Protein AF-A0A0D2KJ34-F1 (afdb_monomer_lite)

Foldseek 3Di:
DAEAEAELDAPVNLVVCCVPDDPQCNVQSVVQVVCQLVQPFDADKDWDPPPATKIKGKGKDKFKFKDWDLDFQAQCHADPVRHHSKDKDWPCVLVPVPPNTTMMIIIWMWMKMWMARDLQGIYIYIYTYQSRCVVPPLTLDPVVQVVCCVVVVFRADVLLVRPHTPVVCPSGSVVVSVSSVVSVVVVRVVRVVVVVVSNVVSVVVVVVVVVVVVVVPDDDDD

Secondary structure (DSSP, 8-state):
-EEEEEES--HHHHHHHHHH--HHHHHHHHHHHHHHHTT--EEEEEEE-SSS-EEEEEEEEEEEEEEE-SS------B-TTS-BSS-EEE-GGG-TT-SS--EEEEEEEEEEEEEESSSSSEEEEEEE--GGGTT-TT---HHHHHHHHHHHSS-B-GGGTT-SBGGG----HHHHHHHHHHHHHHHHHHHHHHHHHHHHHHHHHHHHHHHHHHHSS-----

Organism: NCBI:txid1442371

Sequence (222 aa):
MSARFVTDPDGLVFHALIGTASRLQAYALRNLLYRHLTTQTFIGVSFALAGYGMFELAFHLPYYAWRDAEAQIEDPRRDFNGRPMRQSHDVSFLNWQNDGQRSFIYQAQNSCVVAGTDIWRWVGYCFVESYFDRDNEARETVMAHIKDGQEGGISLDPCTYGRYSLEDNIKDPREWFLLVFQCRLYQIQGEWRQVVNKVVQSVRDYEVPVRYNLKGGTRFGP

Structure (mmCIF, N/CA/C/O backbone):
data_AF-A0A0D2KJ34-F1
#
_entry.id   AF-A0A0D2KJ34-F1
#
loop_
_atom_site.group_PDB
_atom_site.id
_atom_site.type_symbol
_atom_site.label_atom_id
_atom_site.label_alt_id
_atom_site.label_comp_id
_atom_site.label_asym_id
_atom_site.label_entity_id
_atom_site.label_seq_id
_atom_site.pdbx_PDB_ins_code
_atom_site.Cartn_x
_atom_site.Cartn_y
_atom_site.Cartn_z
_atom_site.occupancy
_atom_site.B_iso_or_equiv
_atom_site.auth_seq_id
_atom_site.auth_comp_id
_atom_site.auth_asym_id
_atom_site.auth_atom_id
_atom_site.pdbx_PDB_model_num
ATOM 1 N N . MET A 1 1 ? 18.836 0.368 -13.165 1.00 63.75 1 MET A N 1
ATOM 2 C CA . MET A 1 1 ? 17.612 0.178 -12.363 1.00 63.75 1 MET A CA 1
ATOM 3 C C . MET A 1 1 ? 17.171 1.529 -11.822 1.00 63.75 1 MET A C 1
ATOM 5 O O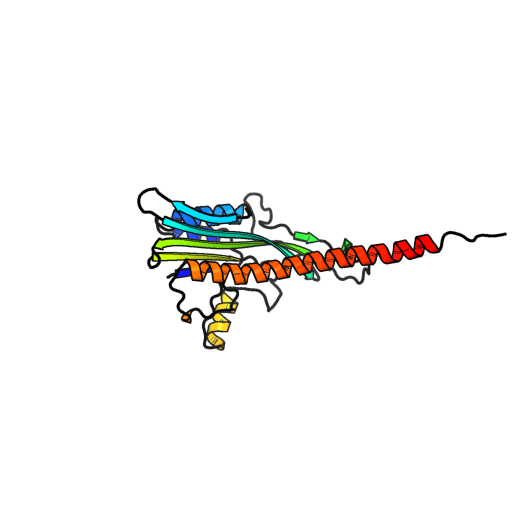 . MET A 1 1 ? 18.017 2.282 -11.362 1.00 63.75 1 MET A O 1
ATOM 9 N N . SER A 1 2 ? 15.881 1.849 -11.907 1.00 74.88 2 SER A N 1
ATOM 10 C CA . SER A 1 2 ? 15.272 2.961 -11.167 1.00 74.88 2 SER A CA 1
ATOM 11 C C . SER A 1 2 ? 13.960 2.442 -10.587 1.00 74.88 2 SER A C 1
ATOM 13 O O . SER A 1 2 ? 13.043 2.112 -11.340 1.00 74.88 2 SER A O 1
ATOM 15 N N . ALA A 1 3 ? 13.910 2.287 -9.265 1.00 80.56 3 ALA A N 1
ATOM 16 C CA . ALA A 1 3 ? 12.690 1.989 -8.530 1.00 80.56 3 ALA A CA 1
ATOM 17 C C . ALA A 1 3 ? 12.136 3.298 -7.963 1.00 80.56 3 ALA A C 1
ATOM 19 O O . ALA A 1 3 ? 12.892 4.130 -7.460 1.00 80.56 3 ALA A O 1
ATOM 20 N N . ARG A 1 4 ? 10.827 3.506 -8.087 1.00 90.44 4 ARG A N 1
ATOM 21 C CA . ARG A 1 4 ? 10.136 4.692 -7.582 1.00 90.44 4 ARG A CA 1
ATOM 22 C C . ARG A 1 4 ? 9.161 4.278 -6.501 1.00 90.44 4 ARG A C 1
ATOM 24 O O . ARG A 1 4 ? 8.192 3.579 -6.783 1.00 90.44 4 ARG A O 1
ATOM 31 N N . PHE A 1 5 ? 9.423 4.739 -5.291 1.00 93.50 5 PHE A N 1
ATOM 32 C CA . PHE A 1 5 ? 8.548 4.552 -4.150 1.00 93.50 5 PHE A CA 1
ATOM 33 C C . PHE A 1 5 ? 7.705 5.804 -3.923 1.00 93.50 5 PHE A C 1
ATOM 35 O O . PHE A 1 5 ? 8.227 6.919 -3.972 1.00 93.50 5 PHE A O 1
ATOM 42 N N . VAL A 1 6 ? 6.405 5.619 -3.714 1.00 95.06 6 VAL A N 1
ATOM 43 C CA . VAL A 1 6 ? 5.444 6.708 -3.553 1.00 95.06 6 VAL A CA 1
ATOM 44 C C . VAL A 1 6 ? 4.440 6.348 -2.465 1.00 95.06 6 VAL A C 1
ATOM 46 O O . VAL A 1 6 ? 3.786 5.309 -2.528 1.00 95.06 6 VAL A O 1
ATOM 49 N N . THR A 1 7 ? 4.299 7.234 -1.487 1.00 95.38 7 THR A N 1
ATOM 50 C CA . THR A 1 7 ? 3.337 7.108 -0.387 1.00 95.38 7 THR A CA 1
ATOM 51 C C . THR A 1 7 ? 2.128 7.986 -0.655 1.00 95.38 7 THR A C 1
ATOM 53 O O . THR A 1 7 ? 2.302 9.150 -1.013 1.00 95.38 7 THR A O 1
ATOM 56 N N . ASP A 1 8 ? 0.931 7.437 -0.463 1.00 94.94 8 ASP A N 1
ATOM 57 C CA . ASP A 1 8 ? -0.357 8.121 -0.610 1.00 94.94 8 ASP A CA 1
ATOM 58 C C . ASP A 1 8 ? -0.451 8.936 -1.914 1.00 94.94 8 ASP A C 1
ATOM 60 O O . ASP A 1 8 ? -0.706 10.142 -1.868 1.00 94.94 8 ASP A O 1
ATOM 64 N N . PRO A 1 9 ? -0.209 8.320 -3.092 1.00 94.50 9 PRO A N 1
ATOM 65 C CA . PRO A 1 9 ? -0.139 9.070 -4.337 1.00 94.50 9 PRO A CA 1
ATOM 66 C C . PRO A 1 9 ? -1.471 9.775 -4.617 1.00 94.50 9 PRO A C 1
ATOM 68 O O . PRO A 1 9 ? -2.539 9.158 -4.556 1.00 94.50 9 PRO A O 1
ATOM 71 N N . ASP A 1 10 ? -1.390 11.069 -4.921 1.00 92.25 10 ASP A N 1
ATOM 72 C CA . ASP A 1 10 ? -2.523 11.936 -5.229 1.00 92.25 10 ASP A CA 1
ATOM 73 C C . ASP A 1 10 ? -2.548 12.337 -6.717 1.00 92.25 10 ASP A C 1
ATOM 75 O O . ASP A 1 10 ? -1.715 11.914 -7.526 1.00 92.25 10 ASP A O 1
ATOM 79 N N . GLY A 1 11 ? -3.516 13.177 -7.095 1.00 91.88 11 GLY A N 1
ATOM 80 C CA . GLY A 1 11 ? -3.656 13.646 -8.474 1.00 91.88 11 GLY A CA 1
ATOM 81 C C . GLY A 1 11 ? -2.416 14.373 -9.008 1.00 91.88 11 GLY A C 1
ATOM 82 O O . GLY A 1 11 ? -2.053 14.181 -10.170 1.00 91.88 11 GLY A O 1
ATOM 83 N N . LEU A 1 12 ? -1.733 15.169 -8.179 1.00 92.88 12 LEU A N 1
ATOM 84 C CA . LEU A 1 12 ? -0.539 15.914 -8.588 1.00 92.88 12 LEU A CA 1
ATOM 85 C C . LEU A 1 12 ? 0.635 14.966 -8.838 1.00 92.88 12 LEU A C 1
ATOM 87 O O . LEU A 1 12 ? 1.327 15.088 -9.853 1.00 92.88 12 LEU A O 1
ATOM 91 N N . VAL A 1 13 ? 0.816 13.976 -7.965 1.00 93.56 13 VAL A N 1
ATOM 92 C CA . VAL A 1 13 ? 1.824 12.927 -8.132 1.00 93.56 13 VAL A CA 1
ATOM 93 C C . VAL A 1 13 ? 1.542 12.099 -9.383 1.00 93.56 13 VAL A C 1
ATOM 95 O O . VAL A 1 13 ? 2.458 11.850 -10.171 1.00 93.56 13 VAL A O 1
ATOM 98 N N . PHE A 1 14 ? 0.286 11.723 -9.635 1.00 93.81 14 PHE A N 1
ATOM 99 C CA . PHE A 1 14 ? -0.081 11.021 -10.867 1.00 93.81 14 PHE A CA 1
ATOM 100 C C . PHE A 1 14 ? 0.222 11.853 -12.113 1.00 93.81 14 PHE A C 1
ATOM 102 O O . PHE A 1 14 ? 0.811 11.329 -13.059 1.00 93.81 14 PHE A O 1
ATOM 109 N N . HIS A 1 15 ? -0.096 13.149 -12.109 1.00 94.50 15 HIS A N 1
ATOM 110 C CA . HIS A 1 15 ? 0.255 14.047 -13.209 1.00 94.50 15 HIS A CA 1
ATOM 111 C C . HIS A 1 15 ? 1.767 14.122 -13.440 1.00 94.50 15 HIS A C 1
ATOM 113 O O . HIS A 1 15 ? 2.209 14.017 -14.587 1.00 94.50 15 HIS A O 1
ATOM 119 N N . ALA A 1 16 ? 2.564 14.239 -12.376 1.00 94.75 16 ALA A N 1
ATOM 120 C CA . ALA A 1 16 ? 4.021 14.258 -12.475 1.00 94.75 16 ALA A CA 1
ATOM 121 C C . ALA A 1 16 ? 4.575 12.943 -13.047 1.00 94.75 16 ALA A C 1
ATOM 123 O O . ALA A 1 16 ? 5.431 12.964 -13.934 1.00 94.75 16 ALA A O 1
ATOM 124 N N . LEU A 1 17 ? 4.060 11.792 -12.602 1.00 94.25 17 LEU A N 1
ATOM 125 C CA . LEU A 1 17 ? 4.468 10.484 -13.121 1.00 94.25 17 LEU A CA 1
ATOM 126 C C . LEU A 1 17 ? 4.100 10.316 -14.598 1.00 94.25 17 LEU A C 1
ATOM 128 O O . LEU A 1 17 ? 4.931 9.857 -15.377 1.00 94.25 17 LEU A O 1
ATOM 132 N N . ILE A 1 18 ? 2.890 10.715 -14.998 1.00 94.38 18 ILE A N 1
ATOM 133 C CA . ILE A 1 18 ? 2.444 10.656 -16.398 1.00 94.38 18 ILE A CA 1
ATOM 134 C C . ILE A 1 18 ? 3.302 11.572 -17.274 1.00 94.38 18 ILE A C 1
ATOM 136 O O . ILE A 1 18 ? 3.764 11.145 -18.330 1.00 94.38 18 ILE A O 1
ATOM 140 N N . GLY A 1 19 ? 3.543 12.812 -16.838 1.00 94.12 19 GLY A N 1
ATOM 141 C CA . GLY A 1 19 ? 4.311 13.797 -17.603 1.00 94.12 19 GLY A CA 1
ATOM 142 C C . GLY A 1 19 ? 5.794 13.452 -17.759 1.00 94.12 19 GLY A C 1
ATOM 143 O O . GLY A 1 19 ? 6.430 13.913 -18.702 1.00 94.12 19 GLY A O 1
ATOM 144 N N . THR A 1 20 ? 6.342 12.627 -16.864 1.00 91.19 20 THR A N 1
ATOM 145 C CA . THR A 1 20 ? 7.761 12.229 -16.875 1.00 91.19 20 THR A CA 1
ATOM 146 C C . THR A 1 20 ? 8.001 10.798 -17.365 1.00 91.19 20 THR A C 1
ATOM 148 O O . THR A 1 20 ? 9.153 10.388 -17.527 1.00 91.19 20 THR A O 1
ATOM 151 N N . ALA A 1 21 ? 6.945 10.024 -17.630 1.00 89.00 21 ALA A N 1
ATOM 152 C CA . ALA A 1 21 ? 7.071 8.655 -18.112 1.00 89.00 21 ALA A CA 1
ATOM 153 C C . ALA A 1 21 ? 7.577 8.610 -19.559 1.00 89.00 21 ALA A C 1
ATOM 155 O O . ALA A 1 21 ? 7.048 9.268 -20.456 1.00 89.00 21 ALA A O 1
ATOM 156 N N . SER A 1 22 ? 8.572 7.759 -19.822 1.00 87.12 22 SER A N 1
ATOM 157 C CA . SER A 1 22 ? 8.971 7.472 -21.201 1.00 87.12 22 SER A CA 1
ATOM 158 C C . SER A 1 22 ? 7.893 6.651 -21.920 1.00 87.12 22 SER A C 1
ATOM 160 O O . SER A 1 22 ? 7.081 5.967 -21.293 1.00 87.12 22 SER A O 1
ATOM 162 N N . ARG A 1 23 ? 7.924 6.633 -23.260 1.00 82.75 23 ARG A N 1
ATOM 163 C CA . ARG A 1 23 ? 7.022 5.791 -24.072 1.00 82.75 23 ARG A CA 1
ATOM 164 C C . ARG A 1 23 ? 7.043 4.313 -23.668 1.00 82.75 23 ARG A C 1
ATOM 166 O O . ARG A 1 23 ? 6.007 3.663 -23.725 1.00 82.75 23 ARG A O 1
ATOM 173 N N . LEU A 1 24 ? 8.202 3.808 -23.240 1.00 80.81 24 LEU A N 1
ATOM 174 C CA . LEU A 1 24 ? 8.362 2.425 -22.781 1.00 80.81 24 LEU A CA 1
ATOM 175 C C . LEU A 1 24 ? 7.699 2.189 -21.414 1.00 80.81 24 LEU A C 1
ATOM 177 O O . LEU A 1 24 ? 7.223 1.096 -21.140 1.00 80.81 24 LEU A O 1
ATOM 181 N N . GLN A 1 25 ? 7.631 3.214 -20.561 1.00 85.81 25 GLN A N 1
ATOM 182 C CA . GLN A 1 25 ? 7.026 3.128 -19.226 1.00 85.81 25 GLN A CA 1
ATOM 183 C C . GLN A 1 25 ? 5.514 3.389 -19.247 1.00 85.81 25 GLN A C 1
ATOM 185 O O . GLN A 1 25 ? 4.798 2.915 -18.368 1.00 85.81 25 GLN A O 1
ATOM 190 N N . ALA A 1 26 ? 5.016 4.109 -20.256 1.00 88.25 26 ALA A N 1
ATOM 191 C CA . ALA A 1 26 ? 3.633 4.575 -20.327 1.00 88.25 26 ALA A CA 1
ATOM 192 C C . ALA A 1 26 ? 2.587 3.450 -20.234 1.00 88.25 26 ALA A C 1
ATOM 194 O O . ALA A 1 26 ? 1.558 3.630 -19.587 1.00 88.25 26 ALA A O 1
ATOM 195 N N . TYR A 1 27 ? 2.840 2.288 -20.849 1.00 87.44 27 TYR A N 1
ATOM 196 C CA . TYR A 1 27 ? 1.907 1.155 -20.794 1.00 87.44 27 TYR A CA 1
ATOM 197 C C . TYR A 1 27 ? 1.746 0.622 -19.362 1.00 87.44 27 TYR A C 1
ATOM 199 O O . TYR A 1 27 ? 0.630 0.563 -18.847 1.00 87.44 27 TYR A O 1
ATOM 207 N N . ALA A 1 28 ? 2.866 0.302 -18.712 1.00 89.69 28 ALA A N 1
ATOM 208 C CA . ALA A 1 28 ? 2.888 -0.228 -17.354 1.00 89.69 28 ALA A CA 1
ATOM 209 C C . ALA A 1 28 ? 2.372 0.798 -16.336 1.00 89.69 28 ALA A C 1
ATOM 211 O O . ALA A 1 28 ? 1.581 0.461 -15.457 1.00 89.69 28 ALA A O 1
ATOM 212 N N . LEU A 1 29 ? 2.744 2.073 -16.497 1.00 92.81 29 LEU A N 1
ATOM 213 C CA . LEU A 1 29 ? 2.251 3.148 -15.641 1.00 92.81 29 LEU A CA 1
ATOM 214 C C . LEU A 1 29 ? 0.735 3.335 -15.786 1.00 92.81 29 LEU A C 1
ATOM 216 O O . LEU A 1 29 ? 0.047 3.504 -14.786 1.00 92.81 29 LEU A O 1
ATOM 220 N N . ARG A 1 30 ? 0.181 3.251 -17.001 1.00 93.25 30 ARG A N 1
ATOM 221 C CA . ARG A 1 30 ? -1.273 3.323 -17.202 1.00 93.25 30 ARG A CA 1
ATOM 222 C C . ARG A 1 30 ? -1.996 2.191 -16.472 1.00 93.25 30 ARG A C 1
ATOM 224 O O . ARG A 1 30 ? -2.996 2.452 -15.808 1.00 93.25 30 ARG A O 1
ATOM 231 N N . ASN A 1 31 ? -1.495 0.960 -16.579 1.00 92.94 31 ASN A N 1
ATOM 232 C CA . ASN A 1 31 ? -2.082 -0.185 -15.880 1.00 92.94 31 ASN A CA 1
ATOM 233 C C . ASN A 1 31 ? -1.977 -0.026 -14.358 1.00 92.94 31 ASN A C 1
ATOM 235 O O . ASN A 1 31 ? -2.960 -0.272 -13.659 1.00 92.94 31 ASN A O 1
ATOM 239 N N . LEU A 1 32 ? -0.821 0.439 -13.865 1.00 95.81 32 LEU A N 1
ATOM 240 C CA . LEU A 1 32 ? -0.595 0.736 -12.452 1.00 95.81 32 LEU A CA 1
ATOM 241 C C . LEU A 1 32 ? -1.636 1.721 -11.923 1.00 95.81 32 LEU A C 1
ATOM 243 O O . LEU A 1 32 ? -2.317 1.425 -10.944 1.00 95.81 32 LEU A O 1
ATOM 247 N N . LEU A 1 33 ? -1.768 2.870 -12.589 1.00 96.12 33 LEU A N 1
ATOM 248 C CA . LEU A 1 33 ? -2.686 3.936 -12.197 1.00 96.12 33 LEU A CA 1
ATOM 249 C C . LEU A 1 33 ? -4.132 3.456 -12.214 1.00 96.12 33 LEU A C 1
ATOM 251 O O . LEU A 1 33 ? -4.843 3.652 -11.235 1.00 96.12 33 LEU A O 1
ATOM 255 N N . TYR A 1 34 ? -4.550 2.788 -13.291 1.00 95.56 34 TYR A N 1
ATOM 256 C CA . TYR A 1 34 ? -5.905 2.259 -13.408 1.00 95.56 34 TYR A CA 1
ATOM 257 C C . TYR A 1 34 ? -6.231 1.317 -12.246 1.00 95.56 34 TYR A C 1
ATOM 259 O O . TYR A 1 34 ? -7.154 1.585 -11.483 1.00 95.56 34 TYR A O 1
ATOM 267 N N . ARG A 1 35 ? -5.424 0.267 -12.046 1.00 96.75 35 ARG A N 1
ATOM 268 C CA . ARG A 1 35 ? -5.670 -0.741 -11.003 1.00 96.75 35 ARG A CA 1
ATOM 269 C C . ARG A 1 35 ? -5.542 -0.174 -9.588 1.00 96.75 35 ARG A C 1
ATOM 271 O O . ARG A 1 35 ? -6.224 -0.649 -8.682 1.00 96.75 35 ARG A O 1
ATOM 278 N N . HIS A 1 36 ? -4.676 0.820 -9.386 1.00 96.75 36 HIS A N 1
ATOM 279 C CA . HIS A 1 36 ? -4.532 1.504 -8.102 1.00 96.75 36 HIS A CA 1
ATOM 280 C C . HIS A 1 36 ? -5.735 2.389 -7.773 1.00 96.75 36 HIS A C 1
ATOM 282 O O . HIS A 1 36 ? -6.272 2.316 -6.668 1.00 96.75 36 HIS A O 1
ATOM 288 N N . LEU A 1 37 ? -6.207 3.177 -8.737 1.00 94.31 37 LEU A N 1
ATOM 289 C CA . LEU A 1 37 ? -7.364 4.052 -8.561 1.00 94.31 37 LEU A CA 1
ATOM 290 C C . LEU A 1 37 ? -8.665 3.263 -8.386 1.00 94.31 37 LEU A C 1
ATOM 292 O O . LEU A 1 37 ? -9.467 3.606 -7.524 1.00 94.31 37 LEU A O 1
ATOM 296 N N . THR A 1 38 ? -8.863 2.188 -9.154 1.00 94.06 38 THR A N 1
ATOM 297 C CA . THR A 1 38 ? -10.085 1.366 -9.090 1.00 94.06 38 THR A CA 1
ATOM 298 C C . THR A 1 38 ? -10.050 0.288 -8.006 1.00 94.06 38 THR A C 1
ATOM 300 O O . THR A 1 38 ? -10.939 -0.560 -7.974 1.00 94.06 38 THR A O 1
ATOM 303 N N . THR A 1 39 ? -9.010 0.263 -7.170 1.00 95.31 39 THR A N 1
ATOM 304 C CA . THR A 1 39 ? -8.822 -0.730 -6.100 1.00 95.31 39 THR A CA 1
ATOM 305 C C . THR A 1 39 ? -8.901 -2.182 -6.605 1.00 95.31 39 THR A C 1
ATOM 307 O O . THR A 1 39 ? -9.490 -3.064 -5.978 1.00 95.31 39 THR A O 1
ATOM 310 N N . GLN A 1 40 ? -8.381 -2.443 -7.809 1.00 95.50 40 GLN A N 1
ATOM 311 C CA . GLN A 1 40 ? -8.517 -3.752 -8.446 1.00 95.50 40 GLN A CA 1
ATOM 312 C C . GLN A 1 40 ? -7.428 -4.704 -7.951 1.00 95.50 40 GLN A C 1
ATOM 314 O O . GLN A 1 40 ? -6.257 -4.531 -8.291 1.00 95.50 40 GLN A O 1
ATOM 319 N N . THR A 1 41 ? -7.824 -5.765 -7.243 1.00 97.12 41 THR A N 1
ATOM 320 C CA . THR A 1 41 ? -6.906 -6.845 -6.867 1.00 97.12 41 THR A CA 1
ATOM 321 C C . THR A 1 41 ? -6.306 -7.510 -8.104 1.00 97.12 41 THR A C 1
ATOM 323 O O . THR A 1 41 ? -7.026 -7.913 -9.021 1.00 97.12 41 THR A O 1
ATOM 326 N N . PHE A 1 42 ? -4.984 -7.656 -8.129 1.00 97.38 42 PHE A N 1
ATOM 327 C CA . PHE A 1 42 ? -4.267 -8.328 -9.209 1.00 97.38 42 PHE A CA 1
ATOM 328 C C . PHE A 1 42 ? -2.935 -8.871 -8.701 1.00 97.38 42 PHE A C 1
ATOM 330 O O . PHE A 1 42 ? -2.251 -8.200 -7.938 1.00 97.38 42 PHE A O 1
ATOM 337 N N . ILE A 1 43 ? -2.548 -10.060 -9.149 1.00 97.69 43 ILE A N 1
ATOM 338 C CA . ILE A 1 43 ? -1.181 -10.578 -9.053 1.00 97.69 43 ILE A CA 1
ATOM 339 C C . ILE A 1 43 ? -0.933 -11.291 -10.374 1.00 97.69 43 ILE A C 1
ATOM 341 O O . ILE A 1 43 ? -1.718 -12.163 -10.750 1.00 97.69 43 ILE A O 1
ATOM 345 N N . GLY A 1 44 ? 0.126 -10.940 -11.091 1.00 95.31 44 GLY A N 1
ATOM 346 C CA . GLY A 1 44 ? 0.399 -11.632 -12.338 1.00 95.31 44 GLY A CA 1
ATOM 347 C C . GLY A 1 44 ? 1.540 -11.071 -13.155 1.00 95.31 44 GLY A C 1
ATOM 348 O O . GLY A 1 44 ? 2.253 -10.150 -12.755 1.00 95.31 44 GLY A O 1
ATOM 349 N N . VAL A 1 45 ? 1.672 -11.675 -14.331 1.00 93.25 45 VAL A N 1
ATOM 350 C CA . VAL A 1 45 ? 2.661 -11.332 -15.344 1.00 93.25 45 VAL A CA 1
ATOM 351 C C . VAL A 1 45 ? 1.933 -11.042 -16.647 1.00 93.25 45 VAL A C 1
ATOM 353 O O . VAL A 1 45 ? 1.056 -11.807 -17.048 1.00 93.25 45 VAL A O 1
ATOM 356 N N . SER A 1 46 ? 2.304 -9.952 -17.310 1.00 89.56 46 SER A N 1
ATOM 357 C CA . SER A 1 46 ? 1.800 -9.597 -18.636 1.00 89.56 46 SER A CA 1
ATOM 358 C C . SER A 1 46 ? 2.955 -9.400 -19.610 1.00 89.56 46 SER A C 1
ATOM 360 O O . SER A 1 46 ? 4.029 -8.936 -19.231 1.00 89.56 46 SER A O 1
ATOM 362 N N . PHE A 1 47 ? 2.715 -9.714 -20.882 1.00 85.31 47 PHE A N 1
ATOM 363 C CA . PHE A 1 47 ? 3.659 -9.466 -21.967 1.00 85.31 47 PHE A CA 1
ATOM 364 C C . PHE A 1 47 ? 2.992 -8.586 -23.023 1.00 85.31 47 PHE A C 1
ATOM 366 O O . PHE A 1 47 ? 1.957 -8.956 -23.578 1.00 85.31 47 PHE A O 1
ATOM 373 N N . ALA A 1 48 ? 3.563 -7.417 -23.305 1.00 74.88 48 ALA A N 1
ATOM 374 C CA . ALA A 1 48 ? 3.111 -6.577 -24.407 1.00 74.88 48 ALA A CA 1
ATOM 375 C C . ALA A 1 48 ? 3.885 -6.959 -25.676 1.00 74.88 48 ALA A C 1
ATOM 377 O O . ALA A 1 48 ? 5.107 -6.834 -25.726 1.00 74.88 48 ALA A O 1
ATOM 378 N N . LEU A 1 49 ? 3.164 -7.435 -26.697 1.00 62.06 49 LEU A N 1
ATOM 379 C CA . LEU A 1 49 ? 3.738 -7.926 -27.959 1.00 62.06 49 LEU A CA 1
ATOM 380 C C . LEU A 1 49 ? 3.849 -6.846 -29.053 1.00 62.06 49 LEU A C 1
ATOM 382 O O . LEU A 1 49 ? 4.370 -7.112 -30.132 1.00 62.06 49 LEU A O 1
ATOM 386 N N . ALA A 1 50 ? 3.358 -5.626 -28.812 1.00 54.22 50 ALA A N 1
ATOM 387 C CA . ALA A 1 50 ? 3.374 -4.567 -29.819 1.00 54.22 50 ALA A CA 1
ATOM 388 C C . ALA A 1 50 ? 4.745 -3.860 -29.879 1.00 54.22 50 ALA A C 1
ATOM 390 O O . ALA A 1 50 ? 5.061 -3.013 -29.044 1.00 54.22 50 ALA A O 1
ATOM 391 N N . GLY A 1 51 ? 5.542 -4.186 -30.903 1.00 60.28 51 GLY A N 1
ATOM 392 C CA . GLY A 1 51 ? 6.784 -3.492 -31.277 1.00 60.28 51 GLY A CA 1
ATOM 393 C C . GLY A 1 51 ? 8.046 -4.055 -30.620 1.00 60.28 51 GLY A C 1
ATOM 394 O O . GLY A 1 51 ? 8.867 -4.666 -31.296 1.00 60.28 51 GLY A O 1
ATOM 395 N N . TYR A 1 52 ? 8.191 -3.870 -29.308 1.00 61.81 52 TYR A N 1
ATOM 396 C CA . TYR A 1 52 ? 9.289 -4.421 -28.507 1.00 61.81 52 TYR A CA 1
ATOM 397 C C . TYR A 1 52 ? 8.672 -5.269 -27.399 1.00 61.81 52 TYR A C 1
ATOM 399 O O . TYR A 1 52 ? 7.810 -4.773 -26.678 1.00 61.81 52 TYR A O 1
ATOM 407 N N . GLY A 1 53 ? 9.073 -6.537 -27.278 1.00 73.44 53 GLY A N 1
ATOM 408 C CA . GLY A 1 53 ? 8.575 -7.411 -26.217 1.00 73.44 53 GLY A CA 1
ATOM 409 C C . GLY A 1 53 ? 8.852 -6.785 -24.852 1.00 73.44 53 GLY A C 1
ATOM 410 O O . GLY A 1 53 ? 10.011 -6.633 -24.471 1.00 73.44 53 GLY A O 1
ATOM 411 N N . MET A 1 54 ? 7.798 -6.383 -24.144 1.00 86.75 54 MET A N 1
ATOM 412 C CA . MET A 1 54 ? 7.905 -5.858 -22.783 1.00 86.75 54 MET A CA 1
ATOM 413 C C . MET A 1 54 ? 7.261 -6.832 -21.815 1.00 86.75 54 MET A C 1
ATOM 415 O O . MET A 1 54 ? 6.175 -7.347 -22.087 1.00 86.75 54 MET A O 1
ATOM 419 N N . PHE A 1 55 ? 7.914 -7.055 -20.681 1.00 90.44 55 PHE A N 1
ATOM 420 C CA . PHE A 1 55 ? 7.331 -7.779 -19.563 1.00 90.44 55 PHE A CA 1
ATOM 421 C C . PHE A 1 55 ? 6.802 -6.792 -18.520 1.00 90.44 55 PHE A C 1
ATOM 423 O O . PHE A 1 55 ? 7.331 -5.691 -18.361 1.00 90.44 55 PHE A O 1
ATOM 430 N N . GLU A 1 56 ? 5.771 -7.212 -17.799 1.00 93.44 56 GLU A N 1
ATOM 431 C CA . GLU A 1 56 ? 5.201 -6.530 -16.642 1.00 93.44 56 GLU A CA 1
ATOM 432 C C . GLU A 1 56 ? 4.973 -7.581 -15.550 1.00 93.44 56 GLU A C 1
ATOM 434 O O . GLU A 1 56 ? 4.228 -8.533 -15.767 1.00 93.44 56 GLU A O 1
ATOM 439 N N . LEU A 1 57 ? 5.617 -7.428 -14.395 1.00 95.88 57 LEU A N 1
ATOM 440 C CA . LEU A 1 57 ? 5.301 -8.147 -13.160 1.00 95.88 57 LEU A CA 1
ATOM 441 C C . LEU A 1 57 ? 4.522 -7.181 -12.278 1.00 95.88 57 LEU A C 1
ATOM 443 O O . LEU A 1 57 ? 4.999 -6.069 -12.043 1.00 95.88 57 LEU A O 1
ATOM 447 N N . ALA A 1 58 ? 3.345 -7.565 -11.798 1.00 97.50 58 ALA A N 1
ATOM 448 C CA . ALA A 1 58 ? 2.536 -6.646 -11.012 1.00 97.50 58 ALA A CA 1
ATOM 449 C C . ALA A 1 58 ? 1.778 -7.330 -9.882 1.00 97.50 58 ALA A C 1
ATOM 451 O O . ALA A 1 58 ? 1.271 -8.444 -10.032 1.00 97.50 58 ALA A O 1
ATOM 452 N N . PHE A 1 59 ? 1.648 -6.609 -8.771 1.00 98.25 59 PHE A N 1
ATOM 453 C CA . PHE A 1 59 ? 0.646 -6.888 -7.757 1.00 98.25 59 PHE A CA 1
ATOM 454 C C . PHE A 1 59 ? -0.087 -5.614 -7.338 1.00 98.25 59 PHE A C 1
ATOM 456 O O . PHE A 1 59 ? 0.479 -4.525 -7.296 1.00 98.25 59 PHE A O 1
ATOM 463 N N . HIS A 1 60 ? -1.354 -5.780 -6.991 1.00 98.38 60 HIS A N 1
ATOM 464 C CA . HIS A 1 60 ? -2.262 -4.771 -6.476 1.00 98.38 60 HIS A CA 1
ATOM 465 C C . HIS A 1 60 ? -3.074 -5.452 -5.387 1.00 98.38 60 HIS A C 1
ATOM 467 O O . HIS A 1 60 ? -3.864 -6.352 -5.676 1.00 98.38 60 HIS A O 1
ATOM 473 N N . LEU A 1 61 ? -2.819 -5.088 -4.137 1.00 98.12 61 LEU A N 1
ATOM 474 C CA . LEU A 1 61 ? -3.377 -5.765 -2.977 1.00 98.12 61 LEU A CA 1
ATOM 475 C C . LEU A 1 61 ? -4.118 -4.752 -2.104 1.00 98.12 61 LEU A C 1
ATOM 477 O O . LEU A 1 61 ? -3.476 -4.050 -1.316 1.00 98.12 61 LEU A O 1
ATOM 481 N N . PRO A 1 62 ? -5.450 -4.660 -2.251 1.00 97.75 62 PRO A N 1
ATOM 482 C CA . PRO A 1 62 ? -6.292 -3.973 -1.289 1.00 97.75 62 PRO A CA 1
ATOM 483 C C . PRO A 1 62 ? -6.228 -4.654 0.081 1.00 97.75 62 PRO A C 1
ATOM 485 O O . PRO A 1 62 ? -6.161 -5.884 0.182 1.00 97.75 62 PRO A O 1
ATOM 488 N N . TYR A 1 63 ? -6.299 -3.864 1.140 1.00 97.75 63 TYR A N 1
ATOM 489 C CA . TYR A 1 63 ? -6.371 -4.337 2.514 1.00 97.75 63 TYR A CA 1
ATOM 490 C C . TYR A 1 63 ? -7.150 -3.359 3.392 1.00 97.75 63 TYR A C 1
ATOM 492 O O . TYR A 1 63 ? -7.497 -2.253 2.973 1.00 97.75 63 TYR A O 1
ATOM 500 N N . TYR A 1 64 ? -7.433 -3.803 4.613 1.00 97.94 64 TYR A N 1
ATOM 501 C CA . TYR A 1 64 ? -8.043 -2.989 5.651 1.00 97.94 64 TYR A CA 1
ATOM 502 C C . TYR A 1 64 ? -7.082 -2.853 6.822 1.00 97.94 64 TYR A C 1
ATOM 504 O O . TYR A 1 64 ? -6.542 -3.860 7.279 1.00 97.94 64 TYR A O 1
ATOM 512 N N . ALA A 1 65 ? -6.908 -1.630 7.310 1.00 97.50 65 ALA A N 1
ATOM 513 C CA . ALA A 1 65 ? -6.141 -1.332 8.512 1.00 97.50 65 ALA A CA 1
ATOM 514 C C . ALA A 1 65 ? -7.098 -0.980 9.656 1.00 97.50 65 ALA A C 1
ATOM 516 O O . ALA A 1 65 ? -7.981 -0.139 9.480 1.00 97.50 65 ALA A O 1
ATOM 517 N N . TRP A 1 66 ? -6.937 -1.615 10.818 1.00 97.56 66 TRP A N 1
ATOM 518 C CA . TRP A 1 66 ? -7.671 -1.256 12.035 1.00 97.56 66 TRP A CA 1
ATOM 519 C C . TRP A 1 66 ? -6.818 -0.306 12.867 1.00 97.56 66 TRP A C 1
ATOM 521 O O . TRP A 1 66 ? -5.678 -0.636 13.196 1.00 97.56 66 TRP A O 1
ATOM 531 N N . ARG A 1 67 ? -7.358 0.843 13.274 1.00 95.81 67 ARG A N 1
ATOM 532 C CA . ARG A 1 67 ? -6.692 1.717 14.250 1.00 95.81 67 ARG A CA 1
ATOM 533 C C . ARG A 1 67 ? -7.651 2.114 15.353 1.00 95.81 67 ARG A C 1
ATOM 535 O O . ARG A 1 67 ? -8.806 2.442 15.094 1.00 95.81 67 ARG A O 1
ATOM 542 N N . ASP A 1 68 ? -7.131 2.107 16.570 1.00 93.75 68 ASP A N 1
ATOM 543 C CA . ASP A 1 68 ? -7.781 2.744 17.703 1.00 93.75 68 ASP A CA 1
ATOM 544 C C . ASP A 1 68 ? -7.275 4.194 17.755 1.00 93.75 68 ASP A C 1
ATOM 546 O O . ASP A 1 68 ? -6.065 4.420 17.737 1.00 93.75 68 ASP A O 1
ATOM 550 N N . ALA A 1 69 ? -8.180 5.170 17.735 1.00 92.25 69 ALA A N 1
ATOM 551 C CA . ALA A 1 69 ? -7.834 6.591 17.643 1.00 92.25 69 ALA A CA 1
ATOM 552 C C . ALA A 1 69 ? -8.938 7.461 18.254 1.00 92.25 69 ALA A C 1
ATOM 554 O O . ALA A 1 69 ? -10.082 7.032 18.353 1.00 92.25 69 ALA A O 1
ATOM 555 N N . GLU A 1 70 ? -8.633 8.705 18.623 1.00 91.31 70 GLU A N 1
ATOM 556 C CA . GLU A 1 70 ? -9.640 9.633 19.169 1.00 91.31 70 GLU A CA 1
ATOM 557 C C . GLU A 1 70 ? -10.671 10.074 18.113 1.00 91.31 70 GLU A C 1
ATOM 559 O O . GLU A 1 70 ? -11.857 10.279 18.405 1.00 91.31 70 GLU A O 1
ATOM 564 N N . ALA A 1 71 ? -10.224 10.199 16.862 1.00 92.25 71 ALA A N 1
ATOM 565 C CA . ALA A 1 71 ? -11.028 10.666 15.743 1.00 92.25 71 ALA A CA 1
ATOM 566 C C . ALA A 1 71 ? -10.737 9.876 14.464 1.00 92.25 71 ALA A C 1
ATOM 568 O O . ALA A 1 71 ? -9.618 9.422 14.226 1.00 92.25 71 ALA A O 1
ATOM 569 N N . GLN A 1 72 ? -11.764 9.758 13.621 1.00 94.69 72 GLN A N 1
ATOM 570 C CA . GLN A 1 72 ? -11.649 9.141 12.307 1.00 94.69 72 GLN A CA 1
ATOM 571 C C . GLN A 1 72 ? -10.777 9.998 11.387 1.00 94.69 72 GLN A C 1
ATOM 573 O O . GLN A 1 72 ? -10.962 11.214 11.292 1.00 94.69 72 GLN A O 1
ATOM 578 N N . ILE A 1 73 ? -9.874 9.353 10.651 1.00 95.12 73 ILE A N 1
ATOM 579 C CA . ILE A 1 73 ? -9.068 10.010 9.620 1.00 95.12 73 ILE A CA 1
ATOM 580 C C . ILE A 1 73 ? -9.709 9.785 8.245 1.00 95.12 73 ILE A C 1
ATOM 582 O O . ILE A 1 73 ? -9.816 8.671 7.734 1.00 95.12 73 ILE A O 1
ATOM 586 N N . GLU A 1 74 ? -10.171 10.856 7.615 1.00 95.31 74 GLU A N 1
ATOM 587 C CA . GLU A 1 74 ? -10.660 10.772 6.242 1.00 95.31 74 GLU A CA 1
ATOM 588 C C . GLU A 1 74 ? -9.489 10.816 5.247 1.00 95.31 74 GLU A C 1
ATOM 590 O O . GLU A 1 74 ? -8.534 11.567 5.456 1.00 95.31 74 GLU A O 1
ATOM 595 N N . ASP A 1 75 ? -9.558 10.033 4.163 1.00 95.94 75 ASP A N 1
ATOM 596 C CA . ASP A 1 75 ? -8.576 10.123 3.078 1.00 95.94 75 ASP A CA 1
ATOM 597 C C . ASP A 1 75 ? -8.640 11.524 2.439 1.00 95.94 75 ASP A C 1
ATOM 599 O O . ASP A 1 75 ? -9.688 11.899 1.890 1.00 95.94 75 ASP A O 1
ATOM 603 N N . PRO A 1 76 ? -7.548 12.312 2.490 1.00 94.69 76 PRO A N 1
ATOM 604 C CA . PRO A 1 76 ? -7.543 13.666 1.946 1.00 94.69 76 PRO A CA 1
ATOM 605 C C . PRO A 1 76 ? -7.635 13.692 0.416 1.00 94.69 76 PRO A C 1
ATOM 607 O O . PRO A 1 76 ? -7.989 14.724 -0.156 1.00 94.69 76 PRO A O 1
ATOM 610 N N . ARG A 1 77 ? -7.320 12.585 -0.266 1.00 94.25 77 ARG A N 1
ATOM 611 C CA . ARG A 1 77 ? -7.339 12.494 -1.729 1.00 94.25 77 ARG A CA 1
ATOM 612 C C . ARG A 1 77 ? -8.781 12.386 -2.202 1.00 94.25 77 ARG A C 1
ATOM 614 O O . ARG A 1 77 ? -9.524 11.521 -1.739 1.00 94.25 77 ARG A O 1
ATOM 621 N N . ARG A 1 78 ? -9.181 13.266 -3.124 1.00 93.19 78 ARG A N 1
ATOM 622 C CA . ARG A 1 78 ? -10.568 13.370 -3.600 1.00 93.19 78 ARG A CA 1
ATOM 623 C C . ARG A 1 78 ? -10.721 12.929 -5.049 1.00 93.19 78 ARG A C 1
ATOM 625 O O . ARG A 1 78 ? -9.872 13.233 -5.886 1.00 93.19 78 ARG A O 1
ATOM 632 N N . ASP A 1 79 ? -11.824 12.245 -5.338 1.00 88.62 79 ASP A N 1
ATOM 633 C CA . ASP A 1 79 ? -12.280 12.009 -6.706 1.00 88.62 79 ASP A CA 1
ATOM 634 C C . ASP A 1 79 ? -12.904 13.282 -7.315 1.00 88.62 79 ASP A C 1
ATOM 636 O O . ASP A 1 79 ? -13.043 14.319 -6.662 1.00 88.62 79 ASP A O 1
ATOM 640 N N . PHE A 1 80 ? -13.316 13.202 -8.583 1.00 88.25 80 PHE A N 1
ATOM 641 C CA . PHE A 1 80 ? -13.986 14.310 -9.276 1.00 88.25 80 PHE A CA 1
ATOM 642 C C . PHE A 1 80 ? -15.287 14.773 -8.586 1.00 88.25 80 PHE A C 1
ATOM 644 O O . PHE A 1 80 ? -15.693 15.921 -8.744 1.00 88.25 80 PHE A O 1
ATOM 651 N N . ASN A 1 81 ? -15.932 13.903 -7.806 1.00 93.06 81 ASN A N 1
ATOM 652 C CA . ASN A 1 81 ? -17.155 14.206 -7.064 1.00 93.06 81 ASN A CA 1
ATOM 653 C C . ASN A 1 81 ? -16.874 14.713 -5.638 1.00 93.06 81 ASN A C 1
ATOM 655 O O . ASN A 1 81 ? -17.812 14.852 -4.851 1.00 93.06 81 ASN A O 1
ATOM 659 N N . GLY A 1 82 ? -15.609 14.945 -5.274 1.00 92.75 82 GLY A N 1
ATOM 660 C CA . GLY A 1 82 ? -15.207 15.366 -3.933 1.00 92.75 82 GLY A CA 1
ATOM 661 C C . GLY A 1 82 ? -15.241 14.254 -2.881 1.00 92.75 82 GLY A C 1
ATOM 662 O O . GLY A 1 82 ? -15.105 14.545 -1.695 1.00 92.75 82 GLY A O 1
ATOM 663 N N . ARG A 1 83 ? -15.427 12.991 -3.276 1.00 93.81 83 ARG A N 1
ATOM 664 C CA . ARG A 1 83 ? -15.448 11.845 -2.357 1.00 93.81 83 ARG A CA 1
ATOM 665 C C . ARG A 1 83 ? -14.023 11.399 -2.034 1.00 93.81 83 ARG A C 1
ATOM 667 O O . ARG A 1 83 ? -13.166 11.476 -2.917 1.00 93.81 83 ARG A O 1
ATOM 674 N N . PRO A 1 84 ? -13.754 10.903 -0.814 1.00 95.44 84 PRO A N 1
ATOM 675 C CA . PRO A 1 84 ? -12.459 10.316 -0.495 1.00 95.44 84 PRO A CA 1
ATOM 676 C C . PRO A 1 84 ? -12.140 9.142 -1.429 1.00 95.44 84 PRO A C 1
ATOM 678 O O . PRO A 1 84 ? -13.010 8.326 -1.739 1.00 95.44 84 PRO A O 1
ATOM 681 N N . MET A 1 85 ? -10.877 9.039 -1.846 1.00 94.81 85 MET A N 1
ATOM 682 C CA . MET A 1 85 ? -10.376 7.948 -2.688 1.00 94.81 85 MET A CA 1
ATOM 683 C C . MET A 1 85 ? -10.450 6.583 -1.984 1.00 94.81 85 MET A C 1
ATOM 685 O O . MET A 1 85 ? -10.608 5.547 -2.642 1.00 94.81 85 MET A O 1
ATOM 689 N N . ARG A 1 86 ? -10.352 6.576 -0.652 1.00 96.31 86 ARG A N 1
ATOM 690 C CA . ARG A 1 86 ? -10.500 5.398 0.205 1.00 96.31 86 ARG A CA 1
ATOM 691 C C . ARG A 1 86 ? -11.523 5.642 1.299 1.00 96.31 86 ARG A C 1
ATOM 693 O O . ARG A 1 86 ? -11.558 6.709 1.906 1.00 96.31 86 ARG A O 1
ATOM 700 N N . GLN A 1 87 ? -12.354 4.641 1.566 1.00 96.50 87 GLN A N 1
ATOM 701 C CA . GLN A 1 87 ? -13.350 4.738 2.626 1.00 96.50 87 GLN A CA 1
ATOM 702 C C . GLN A 1 87 ? -12.735 4.430 3.988 1.00 96.50 87 GLN A C 1
ATOM 704 O O . GLN A 1 87 ? -11.795 3.643 4.115 1.00 96.50 87 GLN A O 1
ATOM 709 N N . SER A 1 88 ? -13.319 5.025 5.019 1.00 97.31 88 SER A N 1
ATOM 710 C CA . SER A 1 88 ? -13.088 4.636 6.400 1.00 97.31 88 SER A CA 1
ATOM 711 C C . SER A 1 88 ? -14.418 4.445 7.118 1.00 97.31 88 SER A C 1
ATOM 713 O O . SER A 1 88 ? -15.428 5.055 6.758 1.00 97.31 88 SER A O 1
ATOM 715 N N . HIS A 1 89 ? -14.427 3.567 8.116 1.00 97.12 89 HIS A N 1
ATOM 716 C CA . HIS A 1 89 ? -15.626 3.176 8.847 1.00 97.12 89 HIS A CA 1
ATOM 717 C C . HIS A 1 89 ? -15.369 3.209 10.350 1.00 97.12 89 HIS A C 1
ATOM 719 O O . HIS A 1 89 ? -14.395 2.624 10.819 1.00 97.12 89 HIS A O 1
ATOM 725 N N . ASP A 1 90 ? -16.265 3.854 11.096 1.00 97.12 90 ASP A N 1
ATOM 726 C CA . ASP A 1 90 ? -16.337 3.717 12.549 1.00 97.12 90 ASP A CA 1
ATOM 727 C C . ASP A 1 90 ? -16.860 2.319 12.896 1.00 97.12 90 ASP A C 1
ATOM 729 O O . ASP A 1 90 ? -17.945 1.910 12.471 1.00 97.12 90 ASP A O 1
ATOM 733 N N . VAL A 1 91 ? -16.053 1.577 13.645 1.00 97.12 91 VAL A N 1
ATOM 734 C CA . VAL A 1 91 ? -16.358 0.230 14.128 1.00 97.12 91 VAL A CA 1
ATOM 735 C C . VAL A 1 91 ? -16.342 0.160 15.653 1.00 97.12 91 VAL A C 1
ATOM 737 O O . VAL A 1 91 ? -16.260 -0.925 16.225 1.00 97.12 91 VAL A O 1
ATOM 740 N N . SER A 1 92 ? -16.476 1.302 16.329 1.00 96.06 92 SER A N 1
ATOM 741 C CA . SER A 1 92 ? -16.520 1.399 17.794 1.00 96.06 92 SER A CA 1
ATOM 742 C C . SER A 1 92 ? -17.694 0.619 18.390 1.00 96.06 92 SER A C 1
ATOM 744 O O . SER A 1 92 ? -17.629 0.195 19.536 1.00 96.06 92 SER A O 1
ATOM 746 N N . PHE A 1 93 ? -18.740 0.336 17.604 1.00 93.44 93 PHE A N 1
ATOM 747 C CA . PHE A 1 93 ? -19.841 -0.546 18.011 1.00 93.44 93 PHE A CA 1
ATOM 748 C C . PHE A 1 93 ? -19.399 -1.992 18.301 1.00 93.44 93 PHE A C 1
ATOM 750 O O . PHE A 1 93 ? -20.137 -2.738 18.938 1.00 93.44 93 PHE A O 1
ATOM 757 N N . LEU A 1 94 ? -18.213 -2.402 17.838 1.00 94.00 94 LEU A N 1
ATOM 758 C CA . LEU A 1 94 ? -17.617 -3.697 18.166 1.00 94.00 94 LEU A CA 1
ATOM 759 C C . LEU A 1 94 ? -16.954 -3.706 19.555 1.00 94.00 94 LEU A C 1
ATOM 761 O O . LEU A 1 94 ? -16.605 -4.779 20.048 1.00 94.00 94 LEU A O 1
ATOM 765 N N . ASN A 1 95 ? -16.789 -2.550 20.202 1.00 91.31 95 ASN A N 1
ATOM 766 C CA . ASN A 1 95 ? -16.284 -2.443 21.565 1.00 91.31 95 ASN A CA 1
ATOM 767 C C . ASN A 1 95 ? -17.438 -2.519 22.581 1.00 91.31 95 ASN A C 1
ATOM 769 O O . ASN A 1 95 ? -18.057 -1.515 22.934 1.00 91.31 95 ASN A O 1
ATOM 773 N N . TRP A 1 96 ? -17.709 -3.722 23.088 1.00 88.62 96 TRP A N 1
ATOM 774 C CA . TRP A 1 96 ? -18.789 -3.960 24.056 1.00 88.62 96 TRP A CA 1
ATOM 775 C C . TRP A 1 96 ? -18.511 -3.412 25.457 1.00 88.62 96 TRP A C 1
ATOM 777 O O . TRP A 1 96 ? -19.447 -3.249 26.238 1.00 88.62 96 TRP A O 1
ATOM 787 N N . GLN A 1 97 ? -17.247 -3.138 25.790 1.00 83.31 97 GLN A N 1
ATOM 788 C CA . GLN A 1 97 ? -16.867 -2.609 27.103 1.00 83.31 97 GLN A CA 1
ATOM 789 C C . GLN A 1 97 ? -17.220 -1.125 27.242 1.00 83.31 97 GLN A C 1
ATOM 791 O O . GLN A 1 97 ? -17.409 -0.652 28.362 1.00 83.31 97 GLN A O 1
ATOM 796 N N . ASN A 1 98 ? -17.368 -0.418 26.114 1.00 78.69 98 ASN A N 1
ATOM 797 C CA . ASN A 1 98 ? -17.729 0.997 26.047 1.00 78.69 98 ASN A CA 1
ATOM 798 C C . ASN A 1 98 ? -16.863 1.881 26.967 1.00 78.69 98 ASN A C 1
ATOM 800 O O . ASN A 1 98 ? -17.351 2.791 27.635 1.00 78.69 98 ASN A O 1
ATOM 804 N N . ASP A 1 99 ? -15.560 1.604 26.996 1.00 86.06 99 ASP A N 1
ATOM 805 C CA . ASP A 1 99 ? -14.539 2.334 27.759 1.00 86.06 99 ASP A CA 1
ATOM 806 C C . ASP A 1 99 ? -14.179 3.704 27.148 1.00 86.06 99 ASP A C 1
ATOM 808 O O . ASP A 1 99 ? -13.258 4.380 27.602 1.00 86.06 99 ASP A O 1
ATOM 812 N N . GLY A 1 100 ? -14.916 4.131 26.118 1.00 83.50 100 GLY A N 1
ATOM 813 C CA . GLY A 1 100 ? -14.667 5.359 25.371 1.00 83.50 100 GLY A CA 1
ATOM 814 C C . GLY A 1 100 ? -13.616 5.216 24.268 1.00 83.50 100 GLY A C 1
ATOM 815 O O . GLY A 1 100 ? -13.430 6.167 23.506 1.00 83.50 100 GLY A O 1
ATOM 816 N N . GLN A 1 101 ? -12.968 4.053 24.125 1.00 90.62 101 GLN A N 1
ATOM 817 C CA . GLN A 1 101 ? -12.045 3.798 23.024 1.00 90.62 101 GLN A CA 1
ATOM 818 C C . GLN A 1 101 ? -12.816 3.699 21.704 1.00 90.62 101 GLN A C 1
ATOM 820 O O . GLN A 1 101 ? -13.730 2.881 21.555 1.00 90.62 101 GLN A O 1
ATOM 825 N N . ARG A 1 102 ? -12.423 4.526 20.732 1.00 95.12 102 ARG A N 1
ATOM 826 C CA . ARG A 1 102 ? -12.959 4.485 19.371 1.00 95.12 102 ARG A CA 1
ATOM 827 C C . ARG A 1 102 ? -12.035 3.711 18.451 1.00 95.12 102 ARG A C 1
ATOM 829 O O . ARG A 1 102 ? -10.809 3.795 18.557 1.00 95.12 102 ARG A O 1
ATOM 836 N N . SER A 1 103 ? -12.649 2.993 17.524 1.00 96.44 103 SER A N 1
ATOM 837 C CA . SER A 1 103 ? -11.950 2.140 16.576 1.00 96.44 103 SER A CA 1
ATOM 838 C C . SER A 1 103 ? -12.457 2.386 15.168 1.00 96.44 103 SER A C 1
ATOM 840 O O . SER A 1 103 ? -13.661 2.494 14.931 1.00 96.44 103 SER A O 1
ATOM 842 N N . PHE A 1 104 ? -11.530 2.424 14.219 1.00 97.38 104 PHE A N 1
ATOM 843 C CA . PHE A 1 104 ? -11.819 2.704 12.823 1.00 97.38 104 PHE A CA 1
ATOM 844 C C . PHE A 1 104 ? -11.140 1.682 11.919 1.00 97.38 104 PHE A C 1
ATOM 846 O O . PHE A 1 104 ? -10.028 1.227 12.195 1.00 97.38 104 PHE A O 1
ATOM 853 N N . ILE A 1 105 ? -11.804 1.354 10.815 1.00 97.88 105 ILE A N 1
ATOM 854 C CA . ILE A 1 105 ? -11.236 0.565 9.723 1.00 97.88 105 ILE A CA 1
ATOM 855 C C . ILE A 1 105 ? -11.020 1.473 8.513 1.00 97.88 105 ILE A C 1
ATOM 857 O O . ILE A 1 105 ? -11.936 2.187 8.106 1.00 97.88 105 ILE A O 1
ATOM 861 N N . TYR A 1 106 ? -9.835 1.406 7.913 1.00 98.00 106 TYR A N 1
ATOM 862 C CA . TYR A 1 106 ? -9.433 2.197 6.749 1.00 98.00 106 TYR A CA 1
ATOM 863 C C . TYR A 1 106 ? -9.165 1.291 5.551 1.00 98.00 106 TYR A C 1
ATOM 865 O O . TYR A 1 106 ? -8.478 0.279 5.689 1.00 98.00 106 TYR A O 1
ATOM 873 N N . GLN A 1 107 ? -9.701 1.643 4.382 1.00 97.81 107 GLN A N 1
ATOM 874 C CA . GLN A 1 107 ? -9.344 0.994 3.121 1.00 97.81 107 GLN A CA 1
ATOM 875 C C . GLN A 1 107 ? -7.986 1.487 2.638 1.00 97.81 107 GLN A C 1
ATOM 877 O O . GLN A 1 107 ? -7.718 2.682 2.632 1.00 97.81 107 GLN A O 1
ATOM 882 N N . ALA A 1 108 ? -7.152 0.577 2.161 1.00 97.25 108 ALA A N 1
ATOM 883 C CA . ALA A 1 108 ? -5.849 0.915 1.616 1.00 97.25 108 ALA A CA 1
ATOM 884 C C . ALA A 1 108 ? -5.436 -0.086 0.540 1.00 97.25 108 ALA A C 1
ATOM 886 O O . ALA A 1 108 ? -6.025 -1.162 0.410 1.00 97.25 108 ALA A O 1
ATOM 887 N N . GLN A 1 109 ? -4.424 0.256 -0.246 1.00 97.31 109 GLN A N 1
ATOM 888 C CA . GLN A 1 109 ? -3.886 -0.606 -1.279 1.00 97.31 109 GLN A CA 1
ATOM 889 C C . GLN A 1 109 ? -2.388 -0.395 -1.468 1.00 97.31 109 GLN A C 1
ATOM 891 O O . GLN A 1 109 ? -1.929 0.698 -1.796 1.00 97.31 109 GLN A O 1
ATOM 896 N N . ASN A 1 110 ? -1.651 -1.505 -1.431 1.00 97.75 110 ASN A N 1
ATOM 897 C CA . ASN A 1 110 ? -0.285 -1.547 -1.937 1.00 97.75 110 ASN A CA 1
ATOM 898 C C . ASN A 1 110 ? -0.300 -1.987 -3.401 1.00 97.75 110 ASN A C 1
ATOM 900 O O . ASN A 1 110 ? -1.019 -2.909 -3.794 1.00 97.75 110 ASN A O 1
ATOM 904 N N . SER A 1 111 ? 0.475 -1.321 -4.246 1.00 98.31 111 SER A N 1
ATOM 905 C CA . SER A 1 111 ? 0.634 -1.676 -5.656 1.00 98.31 111 SER A CA 1
ATOM 906 C C . SER A 1 111 ? 2.100 -1.645 -6.038 1.00 98.31 111 SER A C 1
ATOM 908 O O . SER A 1 111 ? 2.797 -0.689 -5.722 1.00 98.31 111 SER A O 1
ATOM 910 N N . CYS A 1 112 ? 2.569 -2.667 -6.738 1.00 97.69 112 CYS A N 1
ATOM 911 C CA . CYS A 1 112 ? 3.915 -2.693 -7.281 1.00 97.69 112 CYS A CA 1
ATOM 912 C C . CYS A 1 112 ? 3.883 -3.185 -8.719 1.00 97.69 112 CYS A C 1
ATOM 914 O O . CYS A 1 112 ? 3.203 -4.164 -9.024 1.00 97.69 112 CYS A O 1
ATOM 916 N N . VAL A 1 113 ? 4.624 -2.504 -9.586 1.00 96.19 113 VAL A N 1
ATOM 917 C CA . VAL A 1 113 ? 4.791 -2.860 -10.993 1.00 96.19 113 VAL A CA 1
ATOM 918 C C . VAL A 1 113 ? 6.269 -2.812 -11.339 1.00 96.19 113 VAL A C 1
ATOM 920 O O . VAL A 1 113 ? 6.923 -1.789 -11.142 1.00 96.19 113 VAL A O 1
ATOM 923 N N . VAL A 1 114 ? 6.773 -3.899 -11.911 1.00 94.81 114 VAL A N 1
ATOM 924 C CA . VAL A 1 114 ? 8.083 -3.967 -12.555 1.00 94.81 114 VAL A CA 1
ATOM 925 C C . VAL A 1 114 ? 7.871 -4.175 -14.037 1.00 94.81 114 VAL A C 1
ATOM 927 O O . VAL A 1 114 ? 7.263 -5.165 -14.435 1.00 94.81 114 VAL A O 1
ATOM 930 N N . ALA A 1 115 ? 8.377 -3.264 -14.858 1.00 92.62 115 ALA A N 1
ATOM 931 C CA . ALA A 1 115 ? 8.238 -3.362 -16.302 1.00 92.62 115 ALA A CA 1
ATOM 932 C C . ALA A 1 115 ? 9.554 -3.085 -17.015 1.00 92.62 115 ALA A C 1
ATOM 934 O O . ALA A 1 115 ? 10.339 -2.232 -16.596 1.00 92.62 115 ALA A O 1
ATOM 935 N N . GLY A 1 116 ? 9.795 -3.791 -18.113 1.00 90.94 116 GLY A N 1
ATOM 936 C CA . GLY A 1 116 ? 11.050 -3.677 -18.839 1.00 90.94 116 GLY A CA 1
ATOM 937 C C . GLY A 1 116 ? 11.064 -4.444 -20.148 1.00 90.94 116 GLY A C 1
ATOM 938 O O . GLY A 1 116 ? 10.124 -5.159 -20.487 1.00 90.94 116 GLY A O 1
ATOM 939 N N . THR A 1 117 ? 12.158 -4.277 -20.883 1.00 89.38 117 THR A N 1
ATOM 940 C CA . THR A 1 117 ? 12.432 -5.046 -22.113 1.00 89.38 117 THR A CA 1
ATOM 941 C C . THR A 1 117 ? 13.293 -6.272 -21.827 1.00 89.38 117 THR A C 1
ATOM 943 O O . THR A 1 117 ? 13.159 -7.294 -22.491 1.00 89.38 117 THR A O 1
ATOM 946 N N . ASP A 1 118 ? 14.149 -6.186 -20.809 1.00 88.06 118 ASP A N 1
ATOM 947 C CA . ASP A 1 118 ? 15.039 -7.253 -20.365 1.00 88.06 118 ASP A CA 1
ATOM 948 C C . ASP A 1 118 ? 15.449 -7.034 -18.891 1.00 88.06 118 ASP A C 1
ATOM 950 O O . ASP A 1 118 ? 15.048 -6.055 -18.252 1.00 88.06 118 ASP A O 1
ATOM 954 N N . ILE A 1 119 ? 16.254 -7.951 -18.347 1.00 88.81 119 ILE A N 1
ATOM 955 C CA . ILE A 1 119 ? 16.731 -7.917 -16.953 1.00 88.81 119 ILE A CA 1
ATOM 956 C C . ILE A 1 119 ? 17.657 -6.730 -16.638 1.00 88.81 119 ILE A C 1
ATOM 958 O O . ILE A 1 119 ? 17.878 -6.417 -15.474 1.00 88.81 119 ILE A O 1
ATOM 962 N N . TRP A 1 120 ? 18.186 -6.043 -17.650 1.00 87.75 120 TRP A N 1
ATOM 963 C CA . TRP A 1 120 ? 19.077 -4.890 -17.499 1.00 87.75 120 TRP A CA 1
ATOM 964 C C . TRP A 1 120 ? 18.326 -3.563 -17.640 1.00 87.75 120 TRP A C 1
ATOM 966 O O . TRP A 1 120 ? 18.747 -2.537 -17.097 1.00 87.75 120 TRP A O 1
ATOM 976 N N . ARG A 1 121 ? 17.205 -3.571 -18.367 1.00 88.31 121 ARG A N 1
ATOM 977 C CA . ARG A 1 121 ? 16.415 -2.394 -18.741 1.00 88.31 121 ARG A CA 1
ATOM 978 C C . ARG A 1 121 ? 14.991 -2.512 -18.226 1.00 88.31 121 ARG A C 1
ATOM 980 O O . ARG A 1 121 ? 14.055 -2.802 -18.979 1.00 88.31 121 ARG A O 1
ATOM 987 N N . TRP A 1 122 ? 14.844 -2.218 -16.941 1.00 90.44 122 TRP A N 1
ATOM 988 C CA . TRP A 1 122 ? 13.566 -2.236 -16.245 1.00 90.44 122 TRP A CA 1
ATOM 989 C C . TRP A 1 122 ? 13.398 -1.055 -15.282 1.00 90.44 122 TRP A C 1
ATOM 991 O O . TRP A 1 122 ? 14.363 -0.398 -14.871 1.00 90.44 122 TRP A O 1
ATOM 1001 N N . VAL A 1 123 ? 12.139 -0.788 -14.947 1.00 91.19 123 VAL A N 1
ATOM 1002 C CA . VAL A 1 123 ? 11.685 0.199 -13.967 1.00 91.19 123 VAL A CA 1
ATOM 1003 C C . VAL A 1 123 ? 10.784 -0.483 -12.944 1.00 91.19 123 VAL A C 1
ATOM 1005 O O . VAL A 1 123 ? 10.008 -1.367 -13.306 1.00 91.19 123 VAL A O 1
ATOM 1008 N N . GLY A 1 124 ? 10.888 -0.064 -11.686 1.00 92.69 124 GLY A N 1
ATOM 1009 C CA . GLY A 1 124 ? 9.968 -0.449 -10.620 1.00 92.69 124 GLY A CA 1
ATOM 1010 C C . GLY A 1 124 ? 9.138 0.749 -10.164 1.00 92.69 124 GLY A C 1
ATOM 1011 O O . GLY A 1 124 ? 9.659 1.859 -10.050 1.00 92.69 124 GLY A O 1
ATOM 1012 N N . TYR A 1 125 ? 7.864 0.530 -9.875 1.00 95.25 125 TYR A N 1
ATOM 1013 C CA . TYR A 1 125 ? 6.996 1.475 -9.180 1.00 95.25 125 TYR A CA 1
ATOM 1014 C C . TYR A 1 125 ? 6.385 0.766 -7.982 1.00 95.25 125 TYR A C 1
ATOM 1016 O O . TYR A 1 125 ? 5.879 -0.340 -8.142 1.00 95.25 125 TYR A O 1
ATOM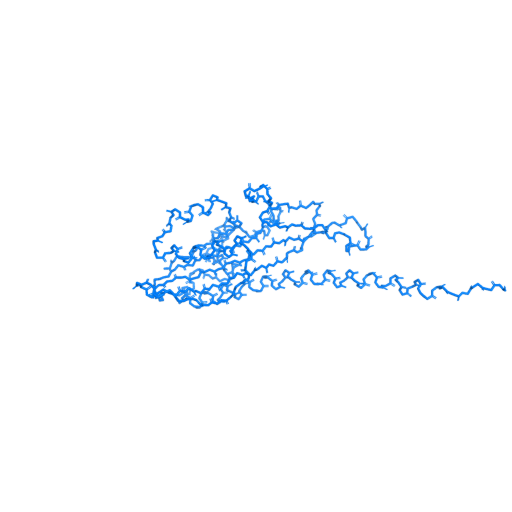 1024 N N . CYS A 1 126 ? 6.392 1.400 -6.815 1.00 96.25 126 CYS A N 1
ATOM 1025 C CA . CYS A 1 126 ? 5.758 0.897 -5.606 1.00 96.25 126 CYS A CA 1
ATOM 1026 C C . CYS A 1 126 ? 4.935 2.019 -4.972 1.00 96.25 126 CYS A C 1
ATOM 1028 O O . CYS A 1 126 ? 5.484 3.034 -4.548 1.00 96.25 126 CYS A O 1
ATOM 1030 N N . PHE A 1 127 ? 3.615 1.849 -4.969 1.00 97.69 127 PHE A N 1
ATOM 1031 C CA . PHE A 1 127 ? 2.654 2.743 -4.336 1.00 97.69 127 PHE A CA 1
ATOM 1032 C C . PHE A 1 127 ? 2.143 2.097 -3.061 1.00 97.69 127 PHE A C 1
ATOM 1034 O O . PHE A 1 127 ? 1.709 0.941 -3.090 1.00 97.69 127 PHE A O 1
ATOM 1041 N N . VAL A 1 128 ? 2.167 2.849 -1.971 1.00 96.62 128 VAL A N 1
ATOM 1042 C CA . VAL A 1 128 ? 1.681 2.400 -0.666 1.00 96.62 128 VAL A CA 1
ATOM 1043 C C . VAL A 1 128 ? 0.788 3.457 -0.053 1.00 96.62 128 VAL A C 1
ATOM 1045 O O . VAL A 1 128 ? 0.967 4.647 -0.313 1.00 96.62 128 VAL A O 1
ATOM 1048 N N . GLU A 1 129 ? -0.175 3.026 0.749 1.00 95.75 129 GLU A N 1
ATOM 1049 C CA . GLU A 1 129 ? -1.148 3.918 1.372 1.00 95.75 129 GLU A CA 1
ATOM 1050 C C . GLU A 1 129 ? -1.059 3.813 2.895 1.00 95.75 129 GLU A C 1
ATOM 1052 O O . GLU A 1 129 ? -1.211 2.742 3.477 1.00 95.75 129 GLU A O 1
ATOM 1057 N N . SER A 1 130 ? -0.795 4.946 3.535 1.00 94.56 130 SER A N 1
ATOM 1058 C CA . SER A 1 130 ? -0.619 5.096 4.981 1.00 94.56 130 SER A CA 1
ATOM 1059 C C . SER A 1 130 ? -1.315 6.351 5.522 1.00 94.56 130 SER A C 1
ATOM 1061 O O . SER A 1 130 ? -1.038 6.787 6.637 1.00 94.56 130 SER A O 1
ATOM 1063 N N . TYR A 1 131 ? -2.220 6.961 4.745 1.00 94.88 131 TYR A N 1
ATOM 1064 C CA . TYR A 1 131 ? -2.901 8.218 5.087 1.00 94.88 131 TYR A CA 1
ATOM 1065 C C . TYR A 1 131 ? -3.577 8.209 6.470 1.00 94.88 131 TYR A C 1
ATOM 1067 O O . TYR A 1 131 ? -3.701 9.256 7.106 1.00 94.88 131 TYR A O 1
ATOM 1075 N N . PHE A 1 132 ? -4.000 7.034 6.939 1.00 94.75 132 PHE A N 1
ATOM 1076 C CA . PHE A 1 132 ? -4.644 6.810 8.234 1.00 94.75 132 PHE A CA 1
ATOM 1077 C C . PHE A 1 132 ? -3.669 6.772 9.421 1.00 94.75 132 PHE A C 1
ATOM 1079 O O . PHE A 1 132 ? -4.114 6.794 10.561 1.00 94.75 132 PHE A O 1
ATOM 1086 N N . ASP A 1 133 ? -2.359 6.761 9.177 1.00 93.31 133 ASP A N 1
ATOM 1087 C CA . ASP A 1 133 ? -1.313 6.806 10.205 1.00 93.31 133 ASP A CA 1
ATOM 1088 C C . ASP A 1 133 ? -0.686 8.215 10.311 1.00 93.31 133 ASP A C 1
ATOM 1090 O O . ASP A 1 133 ? 0.416 8.372 10.816 1.00 93.31 133 ASP A O 1
ATOM 1094 N N . ARG A 1 134 ? -1.355 9.278 9.832 1.00 83.56 134 ARG A N 1
ATOM 1095 C CA . ARG A 1 134 ? -0.774 10.639 9.723 1.00 83.56 134 ARG A CA 1
ATOM 1096 C C . ARG A 1 134 ? -0.188 11.223 11.015 1.00 83.56 134 ARG A C 1
ATOM 1098 O O . ARG A 1 134 ? 0.773 11.979 10.923 1.00 83.56 134 ARG A O 1
ATOM 1105 N N . ASP A 1 135 ? -0.758 10.866 12.161 1.00 82.12 135 ASP A N 1
ATOM 1106 C CA . ASP A 1 135 ? -0.360 11.352 13.488 1.00 82.12 1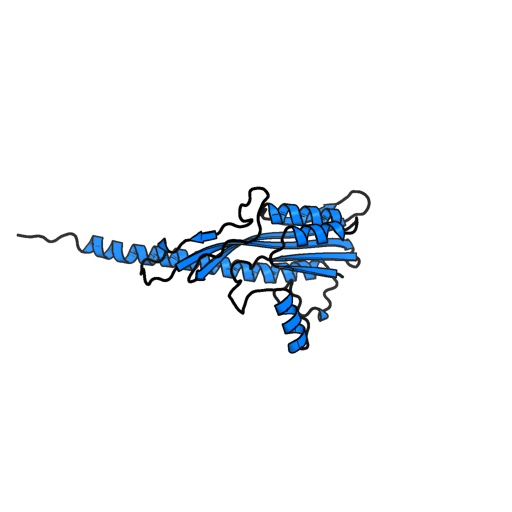35 ASP A CA 1
ATOM 1107 C C . ASP A 1 135 ? 0.539 10.334 14.225 1.00 82.12 135 ASP A C 1
ATOM 1109 O O . ASP A 1 135 ? 0.870 10.512 15.394 1.00 82.12 135 ASP A O 1
ATOM 1113 N N . ASN A 1 136 ? 0.930 9.248 13.549 1.00 83.12 136 ASN A N 1
ATOM 1114 C CA . ASN A 1 136 ? 1.769 8.186 14.088 1.00 83.12 136 ASN A CA 1
ATOM 1115 C C . ASN A 1 136 ? 3.225 8.384 13.642 1.00 83.12 136 ASN A C 1
ATOM 1117 O O . ASN A 1 136 ? 3.517 8.435 12.448 1.00 83.12 136 ASN A O 1
ATOM 1121 N N . GLU A 1 137 ? 4.155 8.433 14.596 1.00 77.94 137 GLU A N 1
ATOM 1122 C CA . GLU A 1 137 ? 5.594 8.537 14.314 1.00 77.94 137 GLU A CA 1
ATOM 1123 C C . GLU A 1 137 ? 6.123 7.355 13.485 1.00 77.94 137 GLU A C 1
ATOM 1125 O O . GLU A 1 137 ? 7.079 7.509 12.730 1.00 77.94 137 GLU A O 1
ATOM 1130 N N . ALA A 1 138 ? 5.469 6.192 13.567 1.00 78.81 138 ALA A N 1
ATOM 1131 C CA . ALA A 1 138 ? 5.796 5.004 12.783 1.00 78.81 138 ALA A CA 1
ATOM 1132 C C . ALA A 1 138 ? 5.203 5.017 11.359 1.00 78.81 138 ALA A C 1
ATOM 1134 O O . ALA A 1 138 ? 5.248 3.995 10.668 1.00 78.81 138 ALA A O 1
ATOM 1135 N N . ARG A 1 139 ? 4.613 6.134 10.906 1.00 86.94 139 ARG A N 1
ATOM 1136 C CA . ARG A 1 139 ? 4.050 6.235 9.556 1.00 86.94 139 ARG A CA 1
ATOM 1137 C C . ARG A 1 139 ? 5.122 6.045 8.495 1.00 86.94 139 ARG A C 1
ATOM 1139 O O . ARG A 1 139 ? 6.141 6.732 8.463 1.00 86.94 139 ARG A O 1
ATOM 1146 N N . GLU A 1 140 ? 4.807 5.189 7.534 1.00 87.00 140 GLU A N 1
ATOM 1147 C CA . GLU A 1 140 ? 5.643 4.992 6.364 1.00 87.00 140 GLU A CA 1
ATOM 1148 C C . GLU A 1 140 ? 5.574 6.208 5.427 1.00 87.00 140 GLU A C 1
ATOM 1150 O O . GLU A 1 140 ? 4.566 6.455 4.764 1.00 87.00 140 GLU A O 1
ATOM 1155 N N . THR A 1 141 ? 6.663 6.975 5.354 1.00 87.81 141 THR A N 1
ATOM 1156 C CA . THR A 1 141 ? 6.789 8.120 4.443 1.00 87.81 141 THR A CA 1
ATOM 1157 C C . THR A 1 141 ? 8.098 8.059 3.662 1.00 87.81 141 THR A C 1
ATOM 1159 O O . THR A 1 141 ? 9.091 7.498 4.123 1.00 87.81 141 THR A O 1
ATOM 1162 N N . VAL A 1 142 ? 8.136 8.697 2.487 1.00 85.12 142 VAL A N 1
ATOM 1163 C CA . VAL A 1 142 ? 9.384 8.857 1.716 1.00 85.12 142 VAL A CA 1
ATOM 1164 C C . VAL A 1 142 ? 10.471 9.536 2.561 1.00 85.12 142 VAL A C 1
ATOM 1166 O O . VAL A 1 142 ? 11.626 9.120 2.532 1.00 85.12 142 VAL A O 1
ATOM 1169 N N . MET A 1 143 ? 10.101 10.556 3.343 1.00 85.00 143 MET A N 1
ATOM 1170 C CA . MET A 1 143 ? 11.044 11.299 4.183 1.00 85.00 143 MET A CA 1
ATOM 1171 C C . MET A 1 143 ? 11.594 10.462 5.339 1.00 85.00 143 MET A C 1
ATOM 1173 O O . MET A 1 143 ? 12.773 10.608 5.653 1.00 85.00 143 MET A O 1
ATOM 1177 N N . ALA A 1 144 ? 10.785 9.575 5.930 1.00 85.38 144 ALA A N 1
ATOM 1178 C CA . ALA A 1 144 ? 11.248 8.650 6.964 1.00 85.38 144 ALA A CA 1
ATOM 1179 C C . ALA A 1 144 ? 12.373 7.755 6.425 1.00 85.38 144 ALA A C 1
ATOM 1181 O O . ALA A 1 144 ? 13.461 7.742 6.986 1.00 85.38 144 ALA A O 1
ATOM 1182 N N . HIS A 1 145 ? 12.182 7.140 5.255 1.00 82.69 145 HIS A N 1
ATOM 1183 C CA . HIS A 1 145 ? 13.222 6.305 4.645 1.00 82.69 145 HIS A CA 1
ATOM 1184 C C . HIS A 1 145 ? 14.492 7.076 4.260 1.00 82.69 145 HIS A C 1
ATOM 1186 O O . HIS A 1 145 ? 15.596 6.549 4.394 1.00 82.69 145 HIS A O 1
ATOM 1192 N N . ILE A 1 146 ? 14.362 8.326 3.795 1.00 82.75 146 ILE A N 1
ATOM 1193 C CA . ILE A 1 146 ? 15.529 9.179 3.515 1.00 82.75 146 ILE A CA 1
ATOM 1194 C C . ILE A 1 146 ? 16.308 9.456 4.804 1.00 82.75 146 ILE A C 1
ATOM 1196 O O . ILE A 1 146 ? 17.534 9.355 4.805 1.00 82.75 146 ILE A O 1
ATOM 1200 N N . LYS A 1 147 ? 15.603 9.793 5.888 1.00 84.50 147 LYS A N 1
ATOM 1201 C CA . LYS A 1 147 ? 16.210 10.075 7.190 1.00 84.50 147 LYS A CA 1
ATOM 1202 C C . LYS A 1 147 ? 16.904 8.836 7.760 1.00 84.50 147 LYS A C 1
ATOM 1204 O O . LYS A 1 147 ? 18.069 8.930 8.134 1.00 84.50 147 LYS A O 1
ATOM 1209 N N . ASP A 1 148 ? 16.242 7.682 7.733 1.00 81.44 148 ASP A N 1
ATOM 1210 C CA . ASP A 1 148 ? 16.803 6.415 8.217 1.00 81.44 148 ASP A CA 1
ATOM 1211 C C . ASP A 1 148 ? 18.102 6.057 7.480 1.00 81.44 148 ASP A C 1
ATOM 1213 O O . ASP A 1 148 ? 19.087 5.658 8.102 1.00 81.44 148 ASP A O 1
ATOM 1217 N N . GLY A 1 149 ? 18.143 6.266 6.159 1.00 79.81 149 GLY A N 1
ATOM 1218 C CA . GLY A 1 149 ? 19.350 6.045 5.361 1.00 79.81 149 GLY A CA 1
ATOM 1219 C C . GLY A 1 149 ? 20.491 7.018 5.682 1.00 79.81 149 GLY A C 1
ATOM 1220 O O . GLY A 1 149 ? 21.659 6.632 5.635 1.00 79.81 149 GLY A O 1
ATOM 1221 N N . GLN A 1 150 ? 20.172 8.269 6.030 1.00 81.31 150 GLN A N 1
ATOM 1222 C CA . GLN A 1 150 ? 21.161 9.279 6.428 1.00 81.31 150 GLN A CA 1
ATOM 1223 C C . GLN A 1 150 ? 21.733 9.018 7.826 1.00 81.31 150 GLN A C 1
ATOM 1225 O O . GLN A 1 150 ? 22.933 9.190 8.029 1.00 81.31 150 GLN A O 1
ATOM 1230 N N . GLU A 1 151 ? 20.895 8.608 8.778 1.00 80.38 151 GLU A N 1
ATOM 1231 C CA . GLU A 1 151 ? 21.296 8.366 10.169 1.00 80.38 151 GLU A CA 1
ATOM 1232 C C . GLU A 1 151 ? 21.970 6.999 10.351 1.00 80.38 151 GLU A C 1
ATOM 1234 O O . GLU A 1 151 ? 22.966 6.889 11.065 1.00 80.38 151 GLU A O 1
ATOM 1239 N N . GLY A 1 152 ? 21.458 5.959 9.687 1.00 72.19 152 GLY A N 1
ATOM 1240 C CA . GLY A 1 152 ? 21.951 4.585 9.8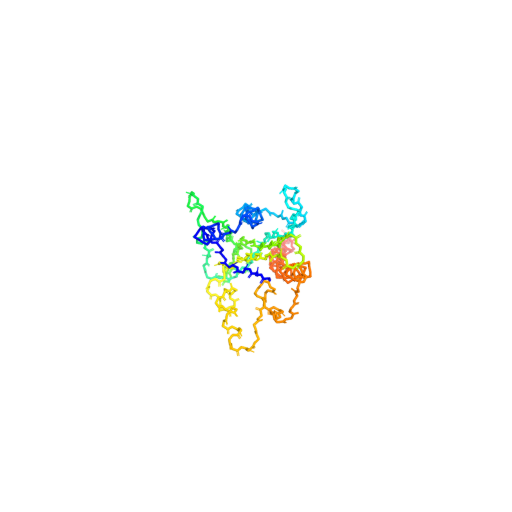07 1.00 72.19 152 GLY A CA 1
ATOM 1241 C C . GLY A 1 152 ? 23.147 4.249 8.913 1.00 72.19 152 GLY A C 1
ATOM 1242 O O . GLY A 1 152 ? 23.734 3.179 9.063 1.00 72.19 152 GLY A O 1
ATOM 1243 N N . GLY A 1 153 ? 23.502 5.124 7.965 1.00 76.88 153 GLY A N 1
ATOM 1244 C CA . GLY A 1 153 ? 24.606 4.916 7.020 1.00 76.88 153 GLY A CA 1
ATOM 1245 C C . GLY A 1 153 ? 24.371 3.816 5.974 1.00 76.88 153 GLY A C 1
ATOM 1246 O O . GLY A 1 153 ? 25.247 3.583 5.146 1.00 76.88 153 GLY A O 1
ATOM 1247 N N . ILE A 1 154 ? 23.206 3.157 5.991 1.00 79.50 154 ILE A N 1
ATOM 1248 C CA . ILE A 1 154 ? 22.779 2.141 5.022 1.00 79.50 154 ILE A CA 1
ATOM 1249 C C . ILE A 1 154 ? 21.432 2.574 4.453 1.00 79.50 154 ILE A C 1
ATOM 1251 O O . ILE A 1 154 ? 20.453 2.716 5.183 1.00 79.50 154 ILE A O 1
ATOM 1255 N N . SER A 1 155 ? 21.371 2.759 3.136 1.00 83.25 155 SER A N 1
ATOM 1256 C CA . SER A 1 155 ? 20.131 3.130 2.457 1.00 83.25 155 SER A CA 1
ATOM 1257 C C . SER A 1 155 ? 19.266 1.891 2.224 1.00 83.25 155 SER A C 1
ATOM 1259 O O . SER A 1 155 ? 19.620 1.016 1.435 1.00 83.25 155 SER A O 1
ATOM 1261 N N . LEU A 1 156 ? 18.144 1.796 2.934 1.00 88.06 156 LEU A N 1
ATOM 1262 C CA . LEU A 1 156 ? 17.212 0.670 2.844 1.00 88.06 156 LEU A CA 1
ATOM 1263 C C . LEU A 1 156 ? 16.212 0.880 1.702 1.00 88.06 156 LEU A C 1
ATOM 1265 O O . LEU A 1 156 ? 15.788 2.005 1.441 1.00 88.06 156 LEU A O 1
ATOM 1269 N N . ASP A 1 157 ? 15.811 -0.198 1.024 1.00 89.38 157 ASP A N 1
ATOM 1270 C CA . ASP A 1 157 ? 14.832 -0.129 -0.058 1.00 89.38 157 ASP A CA 1
ATOM 1271 C C . ASP A 1 157 ? 13.433 0.108 0.525 1.00 89.38 157 ASP A C 1
ATOM 1273 O O . ASP A 1 157 ? 12.855 -0.807 1.136 1.00 89.38 157 ASP A O 1
ATOM 1277 N N . PRO A 1 158 ? 12.835 1.292 0.305 1.00 92.06 158 PRO A N 1
ATOM 1278 C CA . PRO A 1 158 ? 11.509 1.585 0.821 1.00 92.06 158 PRO A CA 1
ATOM 1279 C C . PRO A 1 158 ? 10.445 0.661 0.217 1.00 92.06 158 PRO A C 1
ATOM 1281 O O . PRO A 1 158 ? 9.487 0.307 0.892 1.00 92.06 158 PRO A O 1
ATOM 1284 N N . CYS A 1 159 ? 10.617 0.140 -1.003 1.00 93.12 159 CYS A N 1
ATOM 1285 C CA . CYS A 1 159 ? 9.665 -0.807 -1.595 1.00 93.12 159 CYS A CA 1
ATOM 1286 C C . CYS A 1 159 ? 9.570 -2.103 -0.772 1.00 93.12 159 CYS A C 1
ATOM 1288 O O . CYS A 1 159 ? 8.504 -2.718 -0.708 1.00 93.12 159 CYS A O 1
ATOM 1290 N N . THR A 1 160 ? 10.644 -2.471 -0.068 1.00 92.50 160 THR A N 1
ATOM 1291 C CA . THR A 1 160 ? 10.715 -3.647 0.815 1.00 92.50 160 THR A CA 1
ATOM 1292 C C . THR A 1 160 ? 10.260 -3.374 2.251 1.00 92.50 160 THR A C 1
ATOM 1294 O O . THR A 1 160 ? 10.495 -4.207 3.127 1.00 92.50 160 THR A O 1
ATOM 1297 N N . TYR A 1 161 ? 9.608 -2.231 2.502 1.00 90.31 161 TYR A N 1
ATOM 1298 C CA . TYR A 1 161 ? 9.246 -1.771 3.847 1.00 90.31 161 TYR A CA 1
ATOM 1299 C C . TYR A 1 161 ? 10.487 -1.595 4.741 1.00 90.31 161 TYR A C 1
ATOM 1301 O O . TYR A 1 161 ? 10.484 -1.973 5.910 1.00 90.31 161 TYR A O 1
ATOM 1309 N N . GLY A 1 162 ? 11.588 -1.109 4.149 1.00 87.88 162 GLY A N 1
ATOM 1310 C CA . GLY A 1 162 ? 12.851 -0.858 4.846 1.00 87.88 162 GLY A CA 1
ATOM 1311 C C . GLY A 1 162 ? 13.553 -2.110 5.385 1.00 87.88 162 GLY A C 1
ATOM 1312 O O . GLY A 1 162 ? 14.303 -2.016 6.346 1.00 87.88 162 GLY A O 1
ATOM 1313 N N . ARG A 1 163 ? 13.299 -3.303 4.831 1.00 87.06 163 ARG A N 1
ATOM 1314 C CA . ARG A 1 163 ? 13.875 -4.557 5.362 1.00 87.06 163 ARG A CA 1
ATOM 1315 C C . ARG A 1 163 ? 15.191 -4.971 4.717 1.00 87.06 163 ARG A C 1
ATOM 1317 O O . ARG A 1 163 ? 15.935 -5.735 5.323 1.00 87.06 163 ARG A O 1
ATOM 1324 N N . TYR A 1 164 ? 15.445 -4.511 3.498 1.00 88.06 164 TYR A N 1
ATOM 1325 C CA . TYR A 1 164 ? 16.611 -4.894 2.705 1.00 88.06 164 TYR A CA 1
ATOM 1326 C C . TYR A 1 164 ? 17.363 -3.657 2.234 1.00 88.06 164 TYR A C 1
ATOM 1328 O O . TYR A 1 164 ? 16.753 -2.605 2.039 1.00 88.06 164 TYR A O 1
ATOM 1336 N N . SER A 1 165 ? 18.678 -3.773 2.053 1.00 83.81 165 SER A N 1
ATOM 1337 C CA . SER A 1 165 ? 19.502 -2.662 1.582 1.00 83.81 165 SER A CA 1
ATOM 1338 C C . SER A 1 165 ? 19.297 -2.430 0.085 1.00 83.81 165 SER A C 1
ATOM 1340 O O . SER A 1 165 ? 19.166 -3.374 -0.695 1.00 83.81 165 SER A O 1
ATOM 1342 N N . LEU A 1 166 ? 19.330 -1.167 -0.344 1.00 75.38 166 LEU A N 1
ATOM 1343 C CA . LEU A 1 166 ? 19.447 -0.816 -1.763 1.00 75.38 166 LEU A CA 1
ATOM 1344 C C . LEU A 1 166 ? 20.799 -1.258 -2.343 1.00 75.38 166 LEU A C 1
ATOM 1346 O O . LEU A 1 166 ? 20.913 -1.472 -3.552 1.00 75.38 166 LEU A O 1
ATOM 1350 N N . GLU A 1 167 ? 21.820 -1.403 -1.495 1.00 68.88 167 GLU A N 1
ATOM 1351 C CA . GLU A 1 167 ? 23.180 -1.781 -1.891 1.00 68.88 167 GLU A CA 1
ATOM 1352 C C . GLU A 1 167 ? 23.342 -3.284 -2.149 1.00 68.88 167 GLU A C 1
ATOM 1354 O O . GLU A 1 167 ? 24.294 -3.677 -2.827 1.00 68.88 167 GLU A O 1
ATOM 1359 N N . ASP A 1 168 ? 22.378 -4.111 -1.721 1.00 66.62 168 ASP A N 1
ATOM 1360 C CA . ASP A 1 168 ? 22.374 -5.568 -1.949 1.00 66.62 168 ASP A CA 1
ATOM 1361 C C . ASP A 1 168 ? 22.220 -5.939 -3.441 1.00 66.62 168 ASP A C 1
ATOM 1363 O O . ASP A 1 168 ? 22.290 -7.108 -3.819 1.00 66.62 168 ASP A O 1
ATOM 1367 N N . ASN A 1 169 ? 22.098 -4.935 -4.321 1.00 58.75 169 ASN A N 1
ATOM 1368 C CA . ASN A 1 169 ? 22.344 -5.031 -5.759 1.00 58.75 169 ASN A CA 1
ATOM 1369 C C . ASN A 1 169 ? 21.495 -6.111 -6.450 1.00 58.75 169 ASN A C 1
ATOM 1371 O O . ASN A 1 169 ? 21.982 -6.854 -7.308 1.00 58.75 169 ASN A O 1
ATOM 1375 N N . ILE A 1 170 ? 20.206 -6.182 -6.106 1.00 69.25 170 ILE A N 1
ATOM 1376 C CA . ILE A 1 170 ? 19.250 -7.062 -6.784 1.00 69.25 170 ILE A CA 1
ATOM 1377 C C . ILE A 1 170 ? 19.033 -6.538 -8.206 1.00 69.25 170 ILE A C 1
ATOM 1379 O O . ILE A 1 170 ? 18.204 -5.668 -8.471 1.00 69.25 170 ILE A O 1
ATOM 1383 N N . LYS A 1 171 ? 19.845 -7.041 -9.139 1.00 80.31 171 LYS A N 1
ATOM 1384 C CA . LYS A 1 171 ? 19.806 -6.647 -10.555 1.00 80.31 171 LYS A CA 1
ATOM 1385 C C . LYS A 1 171 ? 18.650 -7.306 -11.296 1.00 80.31 171 LYS A C 1
ATOM 1387 O O . LYS A 1 171 ? 18.164 -6.739 -12.275 1.00 80.31 171 LYS A O 1
ATOM 1392 N N . ASP A 1 172 ? 18.223 -8.482 -10.840 1.00 89.69 172 ASP A N 1
ATOM 1393 C CA . ASP A 1 172 ? 17.150 -9.231 -11.473 1.00 89.69 172 ASP A CA 1
ATOM 1394 C C . ASP A 1 172 ? 15.773 -8.643 -11.097 1.00 89.69 172 ASP A C 1
ATOM 1396 O O . ASP A 1 172 ? 15.408 -8.626 -9.917 1.00 89.69 172 ASP A O 1
ATOM 1400 N N . PRO A 1 173 ? 14.969 -8.190 -12.079 1.00 91.62 173 PRO A N 1
ATOM 1401 C CA . PRO A 1 173 ? 13.648 -7.618 -11.817 1.00 91.62 173 PRO A CA 1
ATOM 1402 C C . PRO A 1 173 ? 12.688 -8.596 -11.127 1.00 91.62 173 PRO A C 1
ATOM 1404 O O . PRO A 1 173 ? 11.773 -8.164 -10.428 1.00 91.62 173 PRO A O 1
ATOM 1407 N N . ARG A 1 174 ? 12.868 -9.907 -11.326 1.00 93.25 174 ARG A N 1
ATOM 1408 C CA . ARG A 1 174 ? 12.019 -10.955 -10.745 1.00 93.25 174 ARG A CA 1
ATOM 1409 C C . ARG A 1 174 ? 12.334 -11.140 -9.272 1.00 93.25 174 ARG A C 1
ATOM 1411 O O . ARG A 1 174 ? 11.414 -11.207 -8.466 1.00 93.25 174 ARG A O 1
ATOM 1418 N N . GLU A 1 175 ? 13.618 -11.195 -8.930 1.00 93.06 175 GLU A N 1
ATOM 1419 C CA . GLU A 1 175 ? 14.066 -11.298 -7.539 1.00 93.06 175 GLU A CA 1
ATOM 1420 C C . GLU A 1 175 ? 13.628 -10.067 -6.751 1.00 93.06 175 GLU A C 1
ATOM 1422 O O . GLU A 1 175 ? 13.026 -10.204 -5.687 1.00 93.06 175 GLU A O 1
ATOM 1427 N N . TRP A 1 176 ? 13.818 -8.872 -7.321 1.00 92.75 176 TRP A N 1
ATOM 1428 C CA . TRP A 1 176 ? 13.379 -7.630 -6.688 1.00 92.75 176 TRP A CA 1
ATOM 1429 C C . TRP A 1 176 ? 11.859 -7.608 -6.491 1.00 92.75 176 TRP A C 1
ATOM 1431 O O . TRP A 1 176 ? 11.377 -7.323 -5.396 1.00 92.75 176 TRP A O 1
ATOM 1441 N N . PHE A 1 177 ? 11.091 -7.978 -7.524 1.00 95.25 177 PHE A N 1
ATOM 1442 C CA . PHE A 1 177 ? 9.633 -8.056 -7.440 1.00 95.25 177 PHE A CA 1
ATOM 1443 C C . PHE A 1 177 ? 9.167 -9.022 -6.348 1.00 95.25 177 PHE A C 1
ATOM 1445 O O . PHE A 1 177 ? 8.295 -8.669 -5.556 1.00 95.25 177 PHE A O 1
ATOM 1452 N N . LEU A 1 178 ? 9.737 -10.229 -6.293 1.00 95.44 178 LEU A N 1
ATOM 1453 C CA . LEU A 1 178 ? 9.368 -11.244 -5.305 1.00 95.44 178 LEU A CA 1
ATOM 1454 C C . LEU A 1 178 ? 9.724 -10.809 -3.883 1.00 95.44 178 LEU A C 1
ATOM 1456 O O . LEU A 1 178 ? 8.940 -11.053 -2.967 1.00 95.44 178 LEU A O 1
ATOM 1460 N N . LEU A 1 179 ? 10.853 -10.125 -3.706 1.00 94.75 179 LEU A N 1
ATOM 1461 C CA . LEU A 1 179 ? 11.261 -9.589 -2.414 1.00 94.75 179 LEU A CA 1
ATOM 1462 C C . LEU A 1 179 ? 10.294 -8.509 -1.920 1.00 94.75 179 LEU A C 1
ATOM 1464 O O . LEU A 1 179 ? 9.777 -8.585 -0.804 1.00 94.75 179 LEU A O 1
ATOM 1468 N N . VAL A 1 180 ? 9.989 -7.532 -2.778 1.00 95.75 180 VAL A N 1
ATOM 1469 C CA . VAL A 1 180 ? 9.002 -6.484 -2.488 1.00 95.75 180 VAL A CA 1
ATOM 1470 C C . VAL A 1 180 ? 7.636 -7.105 -2.199 1.00 95.75 180 VAL A C 1
ATOM 1472 O O . VAL A 1 180 ? 6.988 -6.746 -1.215 1.00 95.75 180 VAL A O 1
ATOM 1475 N N . PHE A 1 181 ? 7.215 -8.076 -3.011 1.00 97.31 181 PHE A N 1
ATOM 1476 C CA . PHE A 1 181 ? 5.957 -8.789 -2.820 1.00 97.31 181 PHE A CA 1
ATOM 1477 C C . PHE A 1 181 ? 5.906 -9.494 -1.465 1.00 97.31 181 PHE A C 1
ATOM 1479 O O . PHE A 1 181 ? 4.930 -9.323 -0.740 1.00 97.31 181 PHE A O 1
ATOM 1486 N N . GLN A 1 182 ? 6.958 -10.216 -1.077 1.00 97.00 182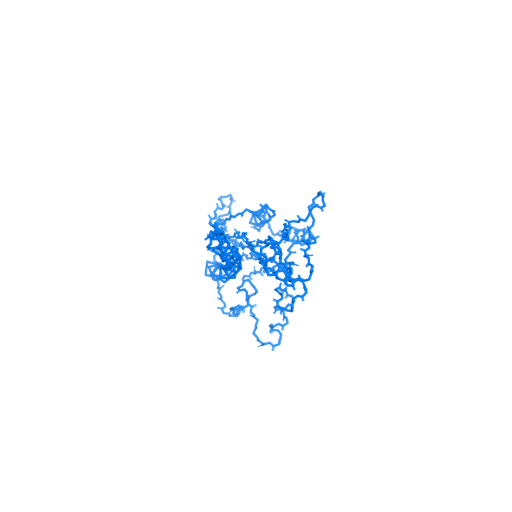 GLN A N 1
ATOM 1487 C CA . GLN A 1 182 ? 7.039 -10.888 0.217 1.00 97.00 182 GLN A CA 1
ATOM 1488 C C . GLN A 1 182 ? 6.916 -9.891 1.378 1.00 97.00 182 GLN A C 1
ATOM 1490 O O . GLN A 1 182 ? 6.091 -10.091 2.273 1.00 97.00 182 GLN A O 1
ATOM 1495 N N . CYS A 1 183 ? 7.691 -8.803 1.362 1.00 96.19 183 CYS A N 1
ATOM 1496 C CA . CYS A 1 183 ? 7.656 -7.793 2.422 1.00 96.19 183 CYS A CA 1
ATOM 1497 C C . CYS A 1 183 ? 6.270 -7.153 2.565 1.00 96.19 183 CYS A C 1
ATOM 1499 O O . CYS A 1 183 ? 5.732 -7.072 3.673 1.00 96.19 183 CYS A O 1
ATOM 1501 N N . ARG A 1 184 ? 5.663 -6.748 1.444 1.00 96.88 184 ARG A N 1
ATOM 1502 C CA . ARG A 1 184 ? 4.344 -6.102 1.433 1.00 96.88 184 ARG A CA 1
ATOM 1503 C C . ARG A 1 184 ? 3.216 -7.061 1.767 1.00 96.88 184 ARG A C 1
ATOM 1505 O O . ARG A 1 184 ? 2.271 -6.666 2.445 1.00 96.88 184 ARG A O 1
ATOM 1512 N N . LEU A 1 185 ? 3.326 -8.322 1.366 1.00 97.12 185 LEU A N 1
ATOM 1513 C CA . LEU A 1 185 ? 2.360 -9.344 1.741 1.00 97.12 185 LEU A CA 1
ATOM 1514 C C . LEU A 1 185 ? 2.396 -9.616 3.249 1.00 97.12 185 LEU A C 1
ATOM 1516 O O . LEU A 1 185 ? 1.335 -9.744 3.853 1.00 97.12 185 LEU A O 1
ATOM 1520 N N . TYR A 1 186 ? 3.576 -9.637 3.880 1.00 97.31 186 TYR A N 1
ATOM 1521 C CA . TYR A 1 186 ? 3.675 -9.749 5.340 1.00 97.31 186 TYR A CA 1
ATOM 1522 C C . TYR A 1 186 ? 3.061 -8.554 6.070 1.00 97.31 186 TYR A C 1
ATOM 1524 O O . TYR A 1 186 ? 2.352 -8.759 7.055 1.00 97.31 186 TYR A O 1
ATOM 1532 N N . GLN A 1 187 ? 3.302 -7.330 5.590 1.00 95.88 187 GLN A N 1
ATOM 1533 C CA . GLN A 1 187 ? 2.661 -6.124 6.125 1.00 95.88 187 GLN A CA 1
ATOM 1534 C C . GLN A 1 187 ? 1.130 -6.258 6.065 1.00 95.88 187 GLN A C 1
ATOM 1536 O O . GLN A 1 187 ? 0.458 -6.185 7.091 1.00 95.88 187 GLN A O 1
ATOM 1541 N N . ILE A 1 188 ? 0.587 -6.556 4.881 1.00 97.00 188 ILE A N 1
ATOM 1542 C CA . ILE A 1 188 ? -0.857 -6.713 4.650 1.00 97.00 188 ILE A CA 1
ATOM 1543 C C . ILE A 1 188 ? -1.449 -7.846 5.493 1.00 97.00 188 ILE A C 1
ATOM 1545 O O . ILE A 1 188 ? -2.546 -7.720 6.035 1.00 97.00 188 ILE A O 1
ATOM 1549 N N . GLN A 1 189 ? -0.731 -8.961 5.631 1.00 97.88 189 GLN A N 1
ATOM 1550 C CA . GLN A 1 189 ? -1.158 -10.068 6.479 1.00 97.88 189 GLN A CA 1
ATOM 1551 C C . GLN A 1 189 ? -1.248 -9.645 7.952 1.00 97.88 189 GLN A C 1
ATOM 1553 O O . GLN A 1 189 ? -2.129 -10.127 8.664 1.00 97.88 189 GLN A O 1
ATOM 1558 N N . GLY A 1 190 ? -0.348 -8.776 8.420 1.00 97.44 190 GLY A N 1
ATOM 1559 C CA . GLY A 1 190 ? -0.399 -8.195 9.761 1.00 97.44 190 GLY A CA 1
ATOM 1560 C C . GLY A 1 190 ? -1.668 -7.374 9.983 1.00 97.44 190 GLY A C 1
ATOM 1561 O O . GLY A 1 190 ? -2.399 -7.637 10.938 1.00 97.44 190 GLY A O 1
ATOM 1562 N N . GLU A 1 191 ? -1.972 -6.468 9.053 1.00 97.69 191 GLU A N 1
ATOM 1563 C CA . GLU A 1 191 ? -3.177 -5.626 9.085 1.00 97.69 191 GLU A CA 1
ATOM 1564 C C . GLU A 1 191 ? -4.460 -6.468 9.105 1.00 97.69 191 GLU A C 1
ATOM 1566 O O . GLU A 1 191 ? -5.302 -6.341 9.997 1.00 97.69 191 GLU A O 1
ATOM 1571 N N . TRP A 1 192 ? -4.570 -7.442 8.198 1.00 97.25 192 TRP A N 1
ATOM 1572 C CA . TRP A 1 192 ? -5.718 -8.350 8.167 1.00 97.25 192 TRP A CA 1
ATOM 1573 C C . TRP A 1 192 ? -5.863 -9.179 9.439 1.00 97.25 192 TRP A C 1
ATOM 1575 O O . TRP A 1 192 ? -6.975 -9.387 9.926 1.00 97.25 192 TRP A O 1
ATOM 1585 N N . ARG A 1 193 ? -4.749 -9.656 9.997 1.00 98.31 193 ARG A N 1
ATOM 1586 C CA . ARG A 1 193 ? -4.763 -10.417 11.249 1.00 98.31 193 ARG A CA 1
ATOM 1587 C C . ARG A 1 193 ? -5.283 -9.567 12.399 1.00 98.31 193 ARG A C 1
ATOM 1589 O O . ARG A 1 193 ? -6.045 -10.079 13.212 1.00 98.31 193 ARG A O 1
ATOM 1596 N N . GLN A 1 194 ? -4.914 -8.290 12.455 1.00 97.44 194 GLN A N 1
ATOM 1597 C CA . GLN A 1 194 ? -5.432 -7.364 13.458 1.00 97.44 194 GLN A CA 1
ATOM 1598 C C . GLN A 1 194 ? -6.950 -7.197 13.329 1.00 97.44 194 GLN A C 1
ATOM 1600 O O . GLN A 1 194 ? -7.655 -7.370 14.324 1.00 97.44 194 GLN A O 1
ATOM 1605 N N . VAL A 1 195 ? -7.453 -6.946 12.115 1.00 97.81 195 VAL A N 1
ATOM 1606 C CA . VAL A 1 195 ? -8.896 -6.826 11.840 1.00 97.81 195 VAL A CA 1
ATOM 1607 C C . VAL A 1 195 ? -9.641 -8.087 12.283 1.00 97.81 195 VAL A C 1
ATOM 1609 O O . VAL A 1 195 ? -10.588 -8.007 13.065 1.00 97.81 195 VAL A O 1
ATOM 1612 N N . VAL A 1 196 ? -9.189 -9.265 11.840 1.00 97.94 196 VAL A N 1
ATOM 1613 C CA . VAL A 1 196 ? -9.823 -10.547 12.189 1.00 97.94 196 VAL A CA 1
ATOM 1614 C C . VAL A 1 196 ? -9.803 -10.776 13.698 1.00 97.94 196 VAL A C 1
ATOM 1616 O O . VAL A 1 196 ? -10.830 -11.133 14.269 1.00 97.94 196 VAL A O 1
ATOM 1619 N N . ASN A 1 197 ? -8.671 -10.533 14.362 1.00 97.69 197 ASN A N 1
ATOM 1620 C CA . ASN A 1 197 ? -8.552 -10.719 15.806 1.00 97.69 197 ASN A CA 1
ATOM 1621 C C . ASN A 1 197 ? -9.512 -9.808 16.583 1.00 97.69 197 ASN A C 1
ATOM 1623 O O . ASN A 1 197 ? -10.184 -10.287 17.494 1.00 97.69 197 ASN A O 1
ATOM 1627 N N . LYS A 1 198 ? -9.610 -8.523 16.214 1.00 96.44 198 LYS A N 1
ATOM 1628 C CA . LYS A 1 198 ? -10.518 -7.556 16.854 1.00 96.44 198 LYS A CA 1
ATOM 1629 C C . LYS A 1 198 ? -11.985 -7.954 16.672 1.00 96.44 198 LYS A C 1
ATOM 1631 O O . LYS A 1 198 ? -12.736 -7.960 17.644 1.00 96.44 198 LYS A O 1
ATOM 1636 N N . VAL A 1 199 ? -12.379 -8.371 15.467 1.00 96.38 199 VAL A N 1
ATOM 1637 C CA . VAL A 1 199 ? -13.750 -8.840 15.195 1.00 96.38 199 VAL A CA 1
ATOM 1638 C C . VAL A 1 199 ? -14.061 -10.131 15.959 1.00 96.38 199 VAL A C 1
ATOM 1640 O O . VAL A 1 199 ? -15.098 -10.220 16.611 1.00 96.38 199 VAL A O 1
ATOM 1643 N N . VAL A 1 200 ? -13.167 -11.125 15.933 1.00 96.56 200 VAL A N 1
ATOM 1644 C CA . VAL A 1 200 ? -13.357 -12.391 16.665 1.00 96.56 200 VAL A CA 1
ATOM 1645 C C . VAL A 1 200 ? -13.464 -12.148 18.168 1.00 96.56 200 VAL A C 1
ATOM 1647 O O . VAL A 1 200 ? -14.305 -12.764 18.823 1.00 96.56 200 VAL A O 1
ATOM 1650 N N . GLN A 1 201 ? -12.639 -11.255 18.719 1.00 94.38 201 GLN A N 1
ATOM 1651 C CA . GLN A 1 201 ? -12.708 -10.900 20.132 1.00 94.38 201 GLN A CA 1
ATOM 1652 C C . GLN A 1 201 ? -14.040 -10.221 20.467 1.00 94.38 201 GLN A C 1
ATOM 1654 O O . GLN A 1 201 ? -14.714 -10.657 21.393 1.00 94.38 201 GLN A O 1
ATOM 1659 N N . SER A 1 202 ? -14.473 -9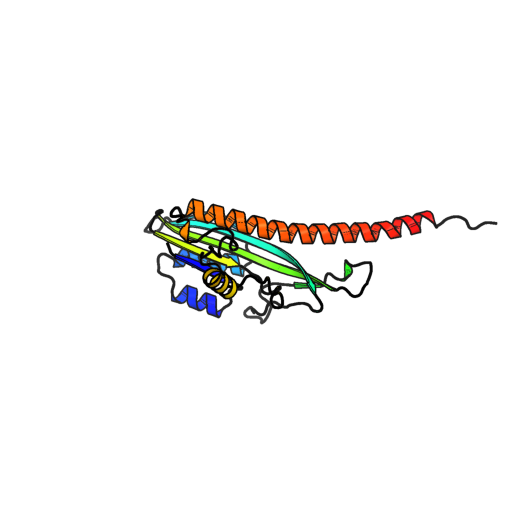.257 19.651 1.00 94.38 202 SER A N 1
ATOM 1660 C CA . SER A 1 202 ? -15.777 -8.607 19.805 1.00 94.38 202 SER A CA 1
ATOM 1661 C C . SER A 1 202 ? -16.937 -9.612 19.822 1.00 94.38 202 SER A C 1
ATOM 1663 O O . SER A 1 202 ? -17.796 -9.552 20.699 1.00 94.38 202 SER A O 1
ATOM 1665 N N . VAL A 1 203 ? -16.953 -10.590 18.910 1.00 94.06 203 VAL A N 1
ATOM 1666 C CA . VAL A 1 203 ? -17.995 -11.635 18.891 1.00 94.06 203 VAL A CA 1
ATOM 1667 C C . VAL A 1 203 ? -17.976 -12.466 20.178 1.00 94.06 203 VAL A C 1
ATOM 1669 O O . VAL A 1 203 ? -19.028 -12.728 20.758 1.00 94.06 203 VAL A O 1
ATOM 1672 N N . ARG A 1 204 ? -16.790 -12.850 20.668 1.00 92.31 204 ARG A N 1
ATOM 1673 C CA . ARG A 1 204 ? -16.654 -13.594 21.933 1.00 92.31 204 ARG A CA 1
ATOM 1674 C C . ARG A 1 204 ? -17.164 -12.787 23.122 1.00 92.31 204 ARG A C 1
ATOM 1676 O O . ARG A 1 204 ? -17.882 -13.332 23.958 1.00 92.31 204 ARG A O 1
ATOM 1683 N N . ASP A 1 205 ? -16.823 -11.506 23.177 1.00 90.31 205 ASP A N 1
ATOM 1684 C CA . ASP A 1 205 ? -17.243 -10.604 24.248 1.00 90.31 205 ASP A CA 1
ATOM 1685 C C . ASP A 1 205 ? -18.760 -10.393 24.250 1.00 90.31 205 ASP A C 1
ATOM 1687 O O . ASP A 1 205 ? -19.349 -10.274 25.320 1.00 90.31 205 ASP A O 1
ATOM 1691 N N . TYR A 1 206 ? -19.412 -10.433 23.086 1.00 86.81 206 TYR A N 1
ATOM 1692 C CA . TYR A 1 206 ? -20.873 -10.432 22.979 1.00 86.81 206 TYR A CA 1
ATOM 1693 C C . TYR A 1 206 ? -21.518 -11.743 23.464 1.00 86.81 206 TYR A C 1
ATOM 1695 O O . TYR A 1 206 ? -22.557 -11.730 24.129 1.00 86.81 206 TYR A O 1
ATOM 1703 N N . GLU A 1 207 ? -20.919 -12.897 23.155 1.00 85.50 207 GLU A N 1
ATOM 1704 C CA . GLU A 1 207 ? -21.469 -14.210 23.525 1.00 85.50 207 GLU A CA 1
ATOM 1705 C C . GLU A 1 207 ? -21.405 -14.501 25.034 1.00 85.50 207 GLU A C 1
ATOM 1707 O O . GLU A 1 207 ? -22.267 -15.212 25.568 1.00 85.50 207 GLU A O 1
ATOM 1712 N N . VAL A 1 208 ? -20.402 -13.967 25.740 1.00 73.12 208 VAL A N 1
ATOM 1713 C CA . VAL A 1 208 ? -20.215 -14.188 27.184 1.00 73.12 208 VAL A CA 1
ATOM 1714 C C . VAL A 1 208 ? -21.429 -13.696 28.005 1.00 73.12 208 VAL A C 1
ATOM 1716 O O . VAL A 1 208 ? -21.995 -14.512 28.740 1.00 73.12 208 VAL A O 1
ATOM 1719 N N . PRO A 1 209 ? -21.921 -12.448 27.863 1.00 59.41 209 PRO A N 1
ATOM 1720 C CA . PRO A 1 209 ? -23.136 -11.961 28.525 1.00 59.41 209 PRO A CA 1
ATOM 1721 C C . PRO A 1 209 ? -24.408 -12.749 28.178 1.00 59.41 209 PRO A C 1
ATOM 1723 O O . PRO A 1 209 ? -25.233 -13.009 29.059 1.00 59.41 209 PRO A O 1
ATOM 1726 N N . VAL A 1 210 ? -24.576 -13.178 26.920 1.00 56.16 210 VAL A N 1
ATOM 1727 C CA . VAL A 1 210 ? -25.775 -13.920 26.477 1.00 56.16 210 VAL A CA 1
ATOM 1728 C C . VAL A 1 210 ? -25.896 -15.261 27.211 1.00 56.16 210 VAL A C 1
ATOM 1730 O O . VAL A 1 210 ? -26.994 -15.664 27.604 1.00 56.16 210 VAL A O 1
ATOM 1733 N N . ARG A 1 211 ? -24.772 -15.931 27.494 1.00 50.25 211 ARG A N 1
ATOM 1734 C CA . ARG A 1 211 ? -24.763 -17.188 28.262 1.00 50.25 211 ARG A CA 1
ATOM 1735 C C . ARG A 1 211 ? -25.112 -17.012 29.743 1.00 50.25 211 ARG A C 1
ATOM 1737 O O . ARG A 1 211 ? -25.663 -17.945 30.327 1.00 50.25 211 ARG A O 1
ATOM 1744 N N . TYR A 1 212 ? -24.832 -15.857 30.348 1.00 49.06 212 TYR A N 1
ATOM 1745 C CA . TYR A 1 212 ? -25.249 -15.570 31.728 1.00 49.06 212 TYR A CA 1
ATOM 1746 C C . TYR A 1 212 ? -26.748 -15.255 31.817 1.00 49.06 212 TYR A C 1
ATOM 1748 O O . TYR A 1 212 ? -27.429 -15.777 32.702 1.00 49.06 212 TYR A O 1
ATOM 1756 N N . ASN A 1 213 ? -27.295 -14.511 30.852 1.00 49.06 213 ASN A N 1
ATOM 1757 C CA . ASN A 1 213 ? -28.725 -14.180 30.824 1.00 49.06 213 ASN A CA 1
ATOM 1758 C C . ASN A 1 213 ? -29.627 -15.390 30.519 1.00 49.06 213 ASN A C 1
ATOM 1760 O O . ASN A 1 213 ? -30.735 -15.472 31.042 1.00 49.06 213 ASN A O 1
ATOM 1764 N N . LEU A 1 214 ? -29.144 -16.380 29.760 1.00 51.50 214 LEU A N 1
ATOM 1765 C CA . LEU A 1 214 ? -29.885 -17.625 29.500 1.00 51.50 214 LEU A CA 1
ATOM 1766 C C . LEU A 1 214 ? -29.827 -18.643 30.656 1.00 51.50 214 LEU A C 1
ATOM 1768 O O . LEU A 1 214 ? -30.652 -19.552 30.701 1.00 51.50 214 LEU A O 1
ATOM 1772 N N . LYS A 1 215 ? -28.890 -18.506 31.607 1.00 50.06 215 LYS A N 1
ATOM 1773 C CA . LYS A 1 215 ? -28.808 -19.373 32.802 1.00 50.06 215 LYS A CA 1
ATOM 1774 C C . LYS A 1 215 ? -29.496 -18.794 34.044 1.00 50.06 215 LYS A C 1
ATOM 1776 O O . LYS A 1 215 ? -29.749 -19.543 34.982 1.00 50.06 215 LYS A O 1
ATOM 1781 N N . GLY A 1 216 ? -29.809 -17.495 34.061 1.00 48.94 216 GLY A N 1
ATOM 1782 C CA . GLY A 1 216 ? -30.496 -16.829 35.179 1.00 48.94 216 GLY A CA 1
ATOM 1783 C C . GLY A 1 216 ? -32.030 -16.861 35.115 1.00 48.94 216 GLY A C 1
ATOM 1784 O O . GLY A 1 216 ? -32.694 -16.510 36.086 1.00 48.94 216 GLY A O 1
ATOM 1785 N N . GLY A 1 217 ? -32.609 -17.290 33.990 1.00 49.28 217 GLY A N 1
ATOM 1786 C CA . GLY A 1 217 ? -34.043 -17.204 33.714 1.00 49.28 217 GLY A CA 1
ATOM 1787 C C . GLY A 1 217 ? -34.853 -18.462 34.026 1.00 49.28 217 GLY A C 1
ATOM 1788 O O . GLY A 1 217 ? -35.545 -18.932 33.139 1.00 49.28 217 GLY A O 1
ATOM 1789 N N . THR A 1 218 ? -34.782 -19.007 35.246 1.00 50.59 218 THR A N 1
ATOM 1790 C CA . THR A 1 218 ? -35.889 -19.783 35.860 1.00 50.59 218 THR A CA 1
ATOM 1791 C C . THR A 1 218 ? -35.560 -20.149 37.305 1.00 50.59 218 THR A C 1
ATOM 1793 O O . THR A 1 218 ? -34.831 -21.106 37.554 1.00 50.59 218 THR A O 1
ATOM 1796 N N . ARG A 1 219 ? -36.140 -19.402 38.250 1.00 42.38 219 ARG A N 1
ATOM 1797 C CA . ARG A 1 219 ? -36.741 -19.897 39.504 1.00 42.38 219 ARG A CA 1
ATOM 1798 C C . ARG A 1 219 ? -37.445 -18.727 40.198 1.00 42.38 219 ARG A C 1
ATOM 1800 O O . ARG A 1 219 ? -36.896 -18.098 41.092 1.00 42.38 219 ARG A O 1
ATOM 1807 N N . PHE A 1 220 ? -38.675 -18.456 39.773 1.00 39.94 220 PHE A N 1
ATOM 1808 C CA . PHE A 1 220 ? -39.677 -17.881 40.664 1.00 39.94 220 PHE A CA 1
ATOM 1809 C C . PHE A 1 220 ? -40.581 -19.036 41.106 1.00 39.94 220 PHE A C 1
ATOM 1811 O O . PHE A 1 220 ? -41.278 -19.623 40.284 1.00 39.94 220 PHE A O 1
ATOM 1818 N N . GLY A 1 221 ? -40.464 -19.412 42.379 1.00 40.28 221 GLY A N 1
ATOM 1819 C CA . GLY A 1 221 ? -41.561 -19.987 43.167 1.00 40.28 221 GLY A CA 1
ATOM 1820 C C . GLY A 1 221 ? -42.057 -18.907 44.140 1.00 40.28 221 GLY A C 1
ATOM 1821 O O . GLY A 1 221 ? -41.388 -17.870 44.251 1.00 40.28 221 GLY A O 1
ATOM 1822 N N . PRO A 1 222 ? -43.171 -19.105 44.860 1.00 40.62 222 PRO A N 1
ATOM 1823 C CA . PRO A 1 222 ? -43.833 -20.371 45.183 1.00 40.62 222 PRO A CA 1
ATOM 1824 C C . PRO A 1 222 ? -45.053 -20.707 44.317 1.00 40.62 222 PRO A C 1
ATOM 1826 O O . PRO A 1 222 ? -45.661 -19.778 43.743 1.00 40.62 222 PRO A O 1
#

Radius of gyration: 22.22 Å; chains: 1; bounding box: 68×36×76 Å

pLDDT: mean 87.78, std 13.13, range [39.94, 98.38]